Protein AF-A0A0F7SWU3-F1 (afdb_monomer_lite)

Radius of gyration: 71.68 Å; chains: 1; bounding box: 105×38×208 Å

InterPro domains:
  IPR013252 Kinetochore-Ndc80 subunit Spc24 [PF08286] (93-203)
  IPR013252 Kinetochore-Ndc80 subunit Spc24 [PTHR22142] (9-169)

Foldseek 3Di:
DDDPVPVVVVVVVVVVVVVVVVVVVDDPVVVVVVVVVVVVVVVVVVVVVVVVVVVVVVVVVVVVVVVVVVVVVVPDPPPDDDPVRVVVVVVVVVVVVVVVVVVVVVVVVVVVVVVVVVVVVVVVVVVVVVVVVVVVVCVVVPVCPPPVVVVVVVVVVVQVVCVVLQKDFDQDPDDDDDDDDRDHGQWIWHQAPVPRDTDIDGDDDPVRVVDVVSVVVSVVVSCVSSPDD

Structure (mmCIF, N/CA/C/O backbone):
data_AF-A0A0F7SWU3-F1
#
_entry.id   AF-A0A0F7SWU3-F1
#
loop_
_atom_site.group_PDB
_atom_site.id
_atom_site.type_symbol
_atom_site.label_atom_id
_atom_site.label_alt_id
_atom_site.label_comp_id
_atom_site.label_asym_id
_atom_site.label_entity_id
_atom_site.label_seq_id
_atom_site.pdbx_PDB_ins_code
_atom_site.Cartn_x
_atom_site.Cartn_y
_atom_site.Cartn_z
_atom_site.occupancy
_atom_site.B_iso_or_equiv
_atom_site.auth_seq_id
_atom_site.auth_comp_id
_atom_site.auth_asym_id
_atom_site.auth_atom_id
_atom_site.pdbx_PDB_model_num
ATOM 1 N N . MET A 1 1 ? -51.810 -22.159 118.673 1.00 40.97 1 MET A N 1
ATOM 2 C CA . MET A 1 1 ? -52.036 -22.338 117.223 1.00 40.97 1 MET A CA 1
ATOM 3 C C . MET A 1 1 ? -51.774 -20.999 116.549 1.00 40.97 1 MET A C 1
ATOM 5 O O . MET A 1 1 ? -52.574 -20.093 116.718 1.00 40.97 1 MET A O 1
ATOM 9 N N . ALA A 1 2 ? -50.606 -20.828 115.924 1.00 45.59 2 ALA A N 1
ATOM 10 C CA . ALA A 1 2 ? -50.207 -19.572 115.286 1.00 45.59 2 ALA A CA 1
ATOM 11 C C . ALA A 1 2 ? -50.574 -19.617 113.796 1.00 45.59 2 ALA A C 1
ATOM 13 O O . ALA A 1 2 ? -50.167 -20.535 113.085 1.00 45.59 2 ALA A O 1
ATOM 14 N N . SER A 1 3 ? -51.380 -18.655 113.351 1.00 45.41 3 SER A N 1
ATOM 15 C CA . SER A 1 3 ? -51.896 -18.572 111.985 1.00 45.41 3 SER A CA 1
ATOM 16 C C . SER A 1 3 ? -50.772 -18.393 110.946 1.00 45.41 3 SER A C 1
ATOM 18 O O . SER A 1 3 ? -49.892 -17.554 111.144 1.00 45.41 3 SER A O 1
ATOM 20 N N . PRO A 1 4 ? -50.812 -19.093 109.795 1.00 54.19 4 PRO A N 1
ATOM 21 C CA . PRO A 1 4 ? -49.784 -19.014 108.747 1.00 54.19 4 PRO A CA 1
ATOM 22 C C . PRO A 1 4 ? -49.782 -17.698 107.937 1.00 54.19 4 PRO A C 1
ATOM 24 O O . PRO A 1 4 ? -48.932 -17.515 107.071 1.00 54.19 4 PRO A O 1
ATOM 27 N N . GLN A 1 5 ? -50.690 -16.764 108.231 1.00 52.97 5 GLN A N 1
ATOM 28 C CA . GLN A 1 5 ? -50.887 -15.506 107.493 1.00 52.97 5 GLN A CA 1
ATOM 29 C C . GLN A 1 5 ? -49.784 -14.449 107.723 1.00 52.97 5 GLN A C 1
ATOM 31 O O . GLN A 1 5 ? -49.636 -13.535 106.922 1.00 52.97 5 GLN A O 1
ATOM 36 N N . VAL A 1 6 ? -48.980 -14.552 108.789 1.00 54.78 6 VAL A N 1
ATOM 37 C CA . VAL A 1 6 ? -47.978 -13.512 109.125 1.00 54.78 6 VAL A CA 1
ATOM 38 C C . VAL A 1 6 ? -46.700 -13.630 108.278 1.00 54.78 6 VAL A C 1
ATOM 40 O O . VAL A 1 6 ? -46.061 -12.628 107.975 1.00 54.78 6 VAL A O 1
ATOM 43 N N . LYS A 1 7 ? -46.343 -14.839 107.818 1.00 57.12 7 LYS A N 1
ATOM 44 C CA . LYS A 1 7 ? -45.120 -15.056 107.020 1.00 57.12 7 LYS A CA 1
ATOM 45 C C . LYS A 1 7 ? -45.228 -14.521 105.589 1.00 57.12 7 LYS A C 1
ATOM 47 O O . LYS A 1 7 ? -44.221 -14.101 105.032 1.00 57.12 7 LYS A O 1
ATOM 52 N N . SER A 1 8 ? -46.427 -14.513 105.001 1.00 60.25 8 SER A N 1
ATOM 53 C CA . SER A 1 8 ? -46.645 -13.934 103.670 1.00 60.25 8 SER A CA 1
ATOM 54 C C . SER A 1 8 ? -46.557 -12.410 103.706 1.00 60.25 8 SER A C 1
ATOM 56 O O . SER A 1 8 ? -45.958 -11.820 102.817 1.00 60.25 8 SER A O 1
ATOM 58 N N . HIS A 1 9 ? -47.087 -11.769 104.751 1.00 60.09 9 HIS A N 1
ATOM 59 C CA . HIS A 1 9 ? -47.089 -10.311 104.859 1.00 60.09 9 HIS A CA 1
ATOM 60 C C . HIS A 1 9 ? -45.678 -9.729 105.058 1.00 60.09 9 HIS A C 1
ATOM 62 O O . HIS A 1 9 ? -45.376 -8.681 104.492 1.00 60.09 9 HIS A O 1
ATOM 68 N N . GLN A 1 10 ? -44.809 -10.438 105.790 1.00 66.56 10 GLN A N 1
ATOM 69 C CA . GLN A 1 10 ? -43.394 -10.081 105.963 1.00 66.56 10 GLN A CA 1
ATOM 70 C C . GLN A 1 10 ? -42.590 -10.231 104.654 1.00 66.56 10 GLN A C 1
ATOM 72 O O . GLN A 1 10 ? -41.717 -9.425 104.355 1.00 66.56 10 GLN A O 1
ATOM 77 N N . ALA A 1 11 ? -42.919 -11.236 103.834 1.00 72.31 11 ALA A N 1
ATOM 78 C CA . ALA A 1 11 ? -42.251 -11.451 102.550 1.00 72.31 11 ALA A CA 1
ATOM 79 C C . ALA A 1 11 ? -42.519 -10.307 101.554 1.00 72.31 11 ALA A C 1
ATOM 81 O O . ALA A 1 11 ? -41.630 -9.925 100.802 1.00 72.31 11 ALA A O 1
ATOM 82 N N . TRP A 1 12 ? -43.720 -9.721 101.567 1.00 73.56 12 TRP A N 1
ATOM 83 C CA . TRP A 1 12 ? -44.048 -8.576 100.711 1.00 73.56 12 TRP A CA 1
ATOM 84 C C . TRP A 1 12 ? -43.410 -7.270 101.189 1.00 73.56 12 TRP A C 1
ATOM 86 O O . TRP A 1 12 ? -43.031 -6.447 100.358 1.00 73.56 12 TRP A O 1
ATOM 96 N N . THR A 1 13 ? -43.240 -7.080 102.501 1.00 79.12 13 THR A N 1
ATOM 97 C CA . THR A 1 13 ? -42.587 -5.875 103.036 1.00 79.12 13 THR A CA 1
ATOM 98 C C . THR A 1 13 ? -41.105 -5.795 102.681 1.00 79.12 13 THR A C 1
ATOM 100 O O . THR A 1 13 ? -40.606 -4.693 102.484 1.00 79.12 13 THR A O 1
ATOM 103 N N . ASP A 1 14 ? -40.435 -6.937 102.507 1.00 81.50 14 ASP A N 1
ATOM 104 C CA . ASP A 1 14 ? -39.024 -6.994 102.097 1.00 81.50 14 ASP A CA 1
ATOM 105 C C . ASP A 1 14 ? -38.838 -6.768 100.581 1.00 81.50 14 ASP A C 1
ATOM 107 O O . ASP A 1 14 ? -37.782 -6.321 100.136 1.00 81.50 14 ASP A O 1
ATOM 111 N N . VAL A 1 15 ? -39.877 -7.011 99.772 1.00 85.81 15 VAL A N 1
ATOM 112 C CA . VAL A 1 15 ? -39.857 -6.814 98.307 1.00 85.81 15 VAL A CA 1
ATOM 113 C C . VAL A 1 15 ? -40.070 -5.346 97.915 1.00 85.81 15 VAL A C 1
ATOM 115 O O . VAL A 1 15 ? -39.511 -4.885 96.920 1.00 85.81 15 VAL A O 1
ATOM 118 N N . ILE A 1 16 ? -40.834 -4.581 98.700 1.00 86.69 16 ILE A N 1
ATOM 119 C CA . ILE A 1 16 ? -41.105 -3.152 98.456 1.00 86.69 16 ILE A CA 1
ATOM 120 C C . ILE A 1 16 ? -39.826 -2.298 98.325 1.00 86.69 16 ILE A C 1
ATOM 122 O O . ILE A 1 16 ? -39.730 -1.565 97.339 1.00 86.69 16 ILE A O 1
ATOM 126 N N . PRO A 1 17 ? -38.832 -2.365 99.236 1.00 86.75 17 PRO A N 1
ATOM 127 C CA . PRO A 1 17 ? -37.614 -1.563 99.105 1.00 86.75 17 PRO A CA 1
ATOM 128 C C . PRO A 1 17 ? -36.766 -1.986 97.900 1.00 86.75 17 PRO A C 1
ATOM 130 O O . PRO A 1 17 ? -36.154 -1.135 97.259 1.00 86.75 17 PRO A O 1
ATOM 133 N N . VAL A 1 18 ? -36.777 -3.274 97.536 1.00 88.06 18 VAL A N 1
ATOM 134 C CA . VAL A 1 18 ? -36.113 -3.761 96.317 1.00 88.06 18 VAL A CA 1
ATOM 135 C C . VAL A 1 18 ? -36.776 -3.155 95.082 1.00 88.06 18 VAL A C 1
ATOM 137 O O . VAL A 1 18 ? -36.084 -2.582 94.247 1.00 88.06 18 VAL A O 1
ATOM 140 N N . LEU A 1 19 ? -38.108 -3.185 94.990 1.00 85.62 19 LEU A N 1
ATOM 141 C CA . LEU A 1 19 ? -38.839 -2.552 93.887 1.00 85.62 19 LEU A CA 1
ATOM 142 C C . LEU A 1 19 ? -38.588 -1.041 93.821 1.00 85.62 19 LEU A C 1
ATOM 144 O O . LEU A 1 19 ? -38.373 -0.514 92.736 1.00 85.62 19 LEU A O 1
ATOM 148 N N . GLN A 1 20 ? -38.541 -0.349 94.961 1.00 86.06 20 GLN A N 1
ATOM 149 C CA . GLN A 1 20 ? -38.200 1.077 94.999 1.00 86.06 20 GLN A CA 1
ATOM 150 C C . GLN A 1 20 ? -36.767 1.347 94.527 1.00 86.06 20 GLN A C 1
ATOM 152 O O . GLN A 1 20 ? -36.553 2.294 93.774 1.00 86.06 20 GLN A O 1
ATOM 157 N N . SER A 1 21 ? -35.802 0.505 94.911 1.00 86.38 21 SER A N 1
ATOM 158 C CA . SER A 1 21 ? -34.416 0.617 94.438 1.00 86.38 21 SER A CA 1
ATOM 159 C C . SER A 1 21 ? -34.298 0.372 92.932 1.00 86.38 21 SER A C 1
ATOM 161 O O . SER A 1 21 ? -33.578 1.091 92.246 1.00 86.38 21 SER A O 1
ATOM 163 N N . VAL A 1 22 ? -35.068 -0.580 92.395 1.00 85.12 22 VAL A N 1
ATOM 164 C CA . VAL A 1 22 ? -35.135 -0.852 90.954 1.00 85.12 22 VAL A CA 1
ATOM 165 C C . VAL A 1 22 ? -35.767 0.328 90.215 1.00 85.12 22 VAL A C 1
ATOM 167 O O . VAL A 1 22 ? -35.236 0.750 89.195 1.00 85.12 22 VAL A O 1
ATOM 170 N N . CYS A 1 23 ? -36.837 0.925 90.749 1.00 83.50 23 CYS A N 1
ATOM 171 C CA . CYS A 1 23 ? -37.455 2.114 90.158 1.00 83.50 23 CYS A CA 1
ATOM 172 C C . CYS A 1 23 ? -36.531 3.341 90.155 1.00 83.50 23 CYS A C 1
ATOM 174 O O . CYS A 1 23 ? -36.639 4.160 89.254 1.00 83.50 23 CYS A O 1
ATOM 176 N N . GLN A 1 24 ? -35.634 3.484 91.137 1.00 84.62 24 GLN A N 1
ATOM 177 C CA . GLN A 1 24 ? -34.644 4.573 91.167 1.00 84.62 24 GLN A CA 1
ATOM 178 C C . GLN A 1 24 ? -33.455 4.328 90.232 1.00 84.62 24 GLN A C 1
ATOM 180 O O . GLN A 1 24 ? -32.792 5.279 89.829 1.00 84.62 24 GLN A O 1
ATOM 185 N N . LEU A 1 25 ? -33.175 3.064 89.900 1.00 84.31 25 LEU A N 1
ATOM 186 C CA . LEU A 1 25 ? -32.117 2.692 88.964 1.00 84.31 25 LEU A CA 1
ATOM 187 C C . LEU A 1 25 ? -32.538 2.900 87.500 1.00 84.31 25 LEU A C 1
ATOM 189 O O . LEU A 1 25 ? -31.683 3.099 86.642 1.00 84.31 25 LEU A O 1
ATOM 193 N N . ILE A 1 26 ? -33.842 2.847 87.213 1.00 84.62 26 ILE A N 1
ATOM 194 C CA . ILE A 1 26 ? -34.391 3.051 85.871 1.00 84.62 26 ILE A CA 1
ATOM 195 C C . ILE A 1 26 ? -34.569 4.553 85.634 1.00 84.62 26 ILE A C 1
ATOM 197 O O . ILE A 1 26 ? -35.508 5.161 86.147 1.00 84.62 26 ILE A O 1
ATOM 201 N N . ASN A 1 27 ? -33.683 5.144 84.831 1.00 87.38 27 ASN A N 1
ATOM 202 C CA . ASN A 1 27 ? -33.853 6.506 84.338 1.00 87.38 27 ASN A CA 1
ATOM 203 C C . ASN A 1 27 ? -34.501 6.483 82.948 1.00 87.38 27 ASN A C 1
ATOM 205 O O . ASN A 1 27 ? -33.831 6.333 81.929 1.00 87.38 27 ASN A O 1
ATOM 209 N N . THR A 1 28 ? -35.821 6.654 82.912 1.00 87.69 28 THR A N 1
ATOM 210 C CA . THR A 1 28 ? -36.591 6.641 81.663 1.00 87.69 28 THR A CA 1
ATOM 211 C C . THR A 1 28 ? -36.219 7.774 80.714 1.00 87.69 28 THR A C 1
ATOM 213 O O . THR A 1 28 ? -36.374 7.618 79.505 1.00 87.69 28 THR A O 1
ATOM 216 N N . ASP A 1 29 ? -35.745 8.905 81.240 1.00 89.75 29 ASP A N 1
ATOM 217 C CA . ASP A 1 29 ? -35.386 10.058 80.417 1.00 89.75 29 ASP A CA 1
ATOM 218 C C . ASP A 1 29 ? -34.090 9.781 79.644 1.00 89.75 29 ASP A C 1
ATOM 220 O O . ASP A 1 29 ? -34.048 9.999 78.433 1.00 89.75 29 ASP A O 1
ATOM 224 N N . ASP A 1 30 ? -33.073 9.213 80.302 1.00 90.19 30 ASP A N 1
ATOM 225 C CA . ASP A 1 30 ? -31.815 8.814 79.649 1.00 90.19 30 ASP A CA 1
ATOM 226 C C . ASP A 1 30 ? -32.048 7.719 78.596 1.00 90.19 30 ASP A C 1
ATOM 228 O O . ASP A 1 30 ? -31.508 7.793 77.488 1.00 90.19 30 ASP A O 1
ATOM 232 N N . ASP A 1 31 ? -32.904 6.738 78.900 1.00 90.62 31 ASP A N 1
ATOM 233 C CA . ASP A 1 31 ? -33.275 5.685 77.949 1.00 90.62 31 ASP A CA 1
ATOM 234 C C . ASP A 1 31 ? -33.999 6.265 76.721 1.00 90.62 31 ASP A C 1
ATOM 236 O O . ASP A 1 31 ? -33.713 5.877 75.586 1.00 90.62 31 ASP A O 1
ATOM 240 N N . LEU A 1 32 ? -34.899 7.239 76.910 1.00 93.94 32 LEU A N 1
ATOM 241 C CA . LEU A 1 32 ? -35.574 7.934 75.808 1.00 93.94 32 LEU A CA 1
ATOM 242 C C . LEU A 1 32 ? -34.596 8.735 74.941 1.00 93.94 32 LEU A C 1
ATOM 244 O O . LEU A 1 32 ? -34.706 8.686 73.712 1.00 93.94 32 LEU A O 1
ATOM 248 N N . TYR A 1 33 ? -33.626 9.428 75.547 1.00 95.38 33 TYR A N 1
ATOM 249 C CA . TYR A 1 33 ? -32.570 10.117 74.799 1.00 95.38 33 TYR A CA 1
ATOM 250 C C . TYR A 1 33 ? -31.718 9.134 73.996 1.00 95.38 33 TYR A C 1
ATOM 252 O O . TYR A 1 33 ? -31.455 9.382 72.819 1.00 95.38 33 TYR A O 1
ATOM 260 N N . SER A 1 34 ? -31.354 7.990 74.581 1.00 95.00 34 SER A N 1
ATOM 261 C CA . SER A 1 34 ? -30.607 6.940 73.881 1.00 95.00 34 SER A CA 1
ATOM 262 C C . SER A 1 34 ? -31.395 6.367 72.697 1.00 95.00 34 SER A C 1
ATOM 264 O O . SER A 1 34 ? -30.861 6.197 71.596 1.00 95.00 34 SER A O 1
ATOM 266 N N . VAL A 1 35 ? -32.700 6.133 72.865 1.00 95.50 35 VAL A N 1
ATOM 267 C CA . VAL A 1 35 ? -33.574 5.684 71.769 1.00 95.50 35 VAL A CA 1
ATOM 268 C C . VAL A 1 35 ? -33.684 6.748 70.672 1.00 95.50 35 VAL A C 1
ATOM 270 O O . VAL A 1 35 ? -33.615 6.415 69.491 1.00 95.50 35 VAL A O 1
ATOM 273 N N . GLN A 1 36 ? -33.798 8.031 71.020 1.00 96.75 36 GLN A N 1
ATOM 274 C CA . GLN A 1 36 ? -33.803 9.104 70.021 1.00 96.75 36 GLN A CA 1
ATOM 275 C C . GLN A 1 36 ? -32.468 9.223 69.282 1.00 96.75 36 GLN A C 1
ATOM 277 O O . GLN A 1 36 ? -32.456 9.389 68.062 1.00 96.75 36 GLN A O 1
ATOM 282 N N . GLU A 1 37 ? -31.342 9.119 69.985 1.00 96.44 37 GLU A N 1
ATOM 283 C CA . GLU A 1 37 ? -30.014 9.172 69.374 1.00 96.44 37 GLU A CA 1
ATOM 284 C C . GLU A 1 37 ? -29.796 7.997 68.415 1.00 96.44 37 GLU A C 1
ATOM 286 O O . GLU A 1 37 ? -29.364 8.191 67.276 1.00 96.44 37 GLU A O 1
ATOM 291 N N . THR A 1 38 ? -30.165 6.784 68.831 1.00 96.75 38 THR A N 1
ATOM 292 C CA . THR A 1 38 ? -30.077 5.595 67.973 1.00 96.75 38 THR A CA 1
ATOM 293 C C . THR A 1 38 ? -31.001 5.699 66.764 1.00 96.75 38 THR A C 1
ATOM 295 O O . THR A 1 38 ? -30.573 5.369 65.657 1.00 96.75 38 THR A O 1
ATOM 298 N N . GLN A 1 39 ? -32.217 6.227 66.924 1.00 96.31 39 GLN A N 1
ATOM 299 C CA . GLN A 1 39 ? -33.129 6.475 65.808 1.00 96.31 39 GLN A CA 1
ATOM 300 C C . GLN A 1 39 ? -32.538 7.484 64.813 1.00 96.31 39 GLN A C 1
ATOM 302 O O . GLN A 1 39 ? -32.482 7.204 63.617 1.00 96.31 39 GLN A O 1
ATOM 307 N N . ASN A 1 40 ? -32.000 8.605 65.300 1.00 96.38 40 ASN A N 1
ATOM 308 C CA . ASN A 1 40 ? -31.335 9.602 64.458 1.00 96.38 40 ASN A CA 1
ATOM 309 C C . ASN A 1 40 ? -30.119 9.012 63.724 1.00 96.38 40 ASN A C 1
ATOM 311 O O . ASN A 1 40 ? -29.902 9.295 62.545 1.00 96.38 40 ASN A O 1
ATOM 315 N N . ALA A 1 41 ? -29.334 8.160 64.389 1.00 96.69 41 ALA A N 1
ATOM 316 C CA . ALA A 1 41 ? -28.208 7.468 63.769 1.00 96.69 41 ALA A CA 1
ATOM 317 C C . ALA A 1 41 ? -28.665 6.489 62.672 1.00 96.69 41 ALA A C 1
ATOM 319 O O . ALA A 1 41 ? -28.035 6.408 61.613 1.00 96.69 41 ALA A O 1
ATOM 320 N N . ILE A 1 42 ? -29.772 5.771 62.890 1.00 96.88 42 ILE A N 1
ATOM 321 C CA . ILE A 1 42 ? -30.375 4.876 61.892 1.00 96.88 42 ILE A CA 1
ATOM 322 C C . ILE A 1 42 ? -30.871 5.674 60.685 1.00 96.88 42 ILE A C 1
ATOM 324 O O . ILE A 1 42 ? -30.580 5.286 59.551 1.00 96.88 42 ILE A O 1
ATOM 328 N N . ASP A 1 43 ? -31.565 6.788 60.912 1.00 97.44 43 ASP A N 1
ATOM 329 C CA . ASP A 1 43 ? -32.122 7.631 59.852 1.00 97.44 43 ASP A CA 1
ATOM 330 C C . ASP A 1 43 ? -31.018 8.298 59.022 1.00 97.44 43 ASP A C 1
ATOM 332 O O . ASP A 1 43 ? -31.061 8.269 57.787 1.00 97.44 43 ASP A O 1
ATOM 336 N N . ASN A 1 44 ? -29.962 8.794 59.675 1.00 97.00 44 ASN A N 1
ATOM 337 C CA . ASN A 1 44 ? -28.775 9.312 58.993 1.00 97.00 44 ASN A CA 1
ATOM 338 C C . ASN A 1 44 ? -28.123 8.235 58.119 1.00 97.00 44 ASN A C 1
ATOM 340 O O . ASN A 1 44 ? -27.871 8.462 56.935 1.00 97.00 44 ASN A O 1
ATOM 344 N N . ARG A 1 45 ? -27.948 7.021 58.652 1.00 96.75 45 ARG A N 1
ATOM 345 C CA . ARG A 1 45 ? -27.373 5.901 57.898 1.00 96.75 45 ARG A CA 1
ATOM 346 C C . ARG A 1 45 ? -28.284 5.411 56.771 1.00 96.75 45 ARG A C 1
ATOM 348 O O . ARG A 1 45 ? -27.809 4.907 55.753 1.00 96.75 45 ARG A O 1
ATOM 355 N N . ALA A 1 46 ? -29.602 5.501 56.927 1.00 96.62 46 ALA A N 1
ATOM 356 C CA . ALA A 1 46 ? -30.553 5.199 55.860 1.00 96.62 46 ALA A CA 1
ATOM 357 C C . ALA A 1 46 ? -30.446 6.224 54.722 1.00 96.62 46 ALA A C 1
ATOM 359 O O . ALA A 1 46 ? -30.415 5.840 53.552 1.00 96.62 46 ALA A O 1
ATOM 360 N N . ARG A 1 47 ? -30.308 7.509 55.064 1.00 96.88 47 ARG A N 1
ATOM 361 C CA . ARG A 1 47 ? -30.100 8.588 54.097 1.00 96.88 47 ARG A CA 1
ATOM 362 C C . ARG A 1 47 ? -28.774 8.440 53.349 1.00 96.88 47 ARG A C 1
ATOM 364 O O . ARG A 1 47 ? -28.774 8.554 52.127 1.00 96.88 47 ARG A O 1
ATOM 371 N N . GLU A 1 48 ? -27.679 8.143 54.044 1.00 96.94 48 GLU A N 1
ATOM 372 C CA . GLU A 1 48 ? -26.372 7.875 53.421 1.00 96.94 48 GLU A CA 1
ATOM 373 C C . GLU A 1 48 ? -26.454 6.710 52.433 1.00 96.94 48 GLU A C 1
ATOM 375 O O . GLU A 1 48 ? -26.098 6.868 51.267 1.00 96.94 48 GLU A O 1
ATOM 380 N N . ARG A 1 49 ? -27.039 5.579 52.854 1.00 96.75 49 ARG A N 1
ATOM 381 C CA . ARG A 1 49 ? -27.241 4.419 51.972 1.00 96.75 49 ARG A CA 1
ATOM 382 C C . ARG A 1 49 ? -28.083 4.747 50.742 1.00 96.75 49 ARG A C 1
ATOM 384 O O . ARG A 1 49 ? -27.784 4.249 49.662 1.00 96.75 49 ARG A O 1
ATOM 391 N N . SER A 1 50 ? -29.116 5.579 50.883 1.00 96.75 50 SER A N 1
ATOM 392 C CA . SER A 1 50 ? -29.922 6.021 49.738 1.00 96.75 50 SER A CA 1
ATOM 393 C C . SER A 1 50 ? -29.084 6.824 48.742 1.00 96.75 50 SER A C 1
ATOM 395 O O . SER A 1 50 ? -29.175 6.589 47.541 1.00 96.75 50 SER A O 1
ATOM 397 N N . VAL A 1 51 ? -28.244 7.743 49.229 1.00 97.31 51 VAL A N 1
ATOM 398 C CA . VAL A 1 51 ? -27.365 8.555 48.374 1.00 97.31 51 VAL A CA 1
ATOM 399 C C . VAL A 1 51 ? -26.328 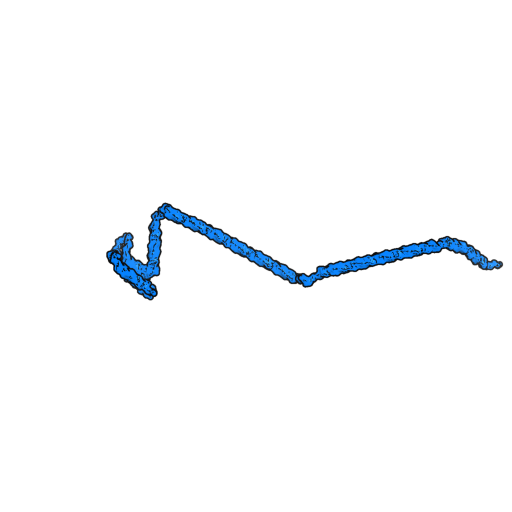7.682 47.667 1.00 97.31 51 VAL A C 1
ATOM 401 O O . VAL A 1 51 ? -26.121 7.837 46.464 1.00 97.31 51 VAL A O 1
ATOM 404 N N . GLU A 1 52 ? -25.707 6.741 48.378 1.00 96.75 52 GLU A N 1
ATOM 405 C CA . GLU A 1 52 ? -24.769 5.777 47.789 1.00 96.75 52 GLU A CA 1
ATOM 406 C C . GLU A 1 52 ? -25.448 4.916 46.718 1.00 96.75 52 GLU A C 1
ATOM 408 O O . GLU A 1 52 ? -24.907 4.723 45.630 1.00 96.75 52 GLU A O 1
ATOM 413 N N . GLN A 1 53 ? -26.666 4.439 46.984 1.00 97.31 53 GLN A N 1
ATOM 414 C CA . GLN A 1 53 ? -27.430 3.645 46.028 1.00 97.31 53 GLN A CA 1
ATOM 415 C C . GLN A 1 53 ? -27.753 4.442 44.756 1.00 97.31 53 GLN A C 1
ATOM 417 O O . GLN A 1 53 ? -27.619 3.906 43.652 1.00 97.31 53 GLN A O 1
ATOM 422 N N . ASP A 1 54 ? -28.129 5.714 44.889 1.00 97.19 54 ASP A N 1
ATOM 423 C CA . ASP A 1 54 ? -28.390 6.597 43.750 1.00 97.19 54 ASP A CA 1
ATOM 424 C C . ASP A 1 54 ? -27.117 6.868 42.933 1.00 97.19 54 ASP A C 1
ATOM 426 O O . ASP A 1 54 ? -27.155 6.836 41.697 1.00 97.19 54 ASP A O 1
ATOM 430 N N . GLN A 1 55 ? -25.975 7.066 43.601 1.00 97.19 55 GLN A N 1
ATOM 431 C CA . GLN A 1 55 ? -24.672 7.226 42.945 1.00 97.19 55 GLN A CA 1
ATOM 432 C C . GLN A 1 55 ? -24.281 5.969 42.163 1.00 97.19 55 GLN A C 1
ATOM 434 O O . GLN A 1 55 ? -23.999 6.057 40.967 1.00 97.19 55 GLN A O 1
ATOM 439 N N . ILE A 1 56 ? -24.366 4.789 42.785 1.00 97.50 56 ILE A N 1
ATOM 440 C CA . ILE A 1 56 ? -24.066 3.507 42.130 1.00 97.50 56 ILE A CA 1
ATOM 441 C C . ILE A 1 56 ? -24.988 3.291 40.923 1.00 97.50 56 ILE A C 1
ATOM 443 O O . ILE A 1 56 ? -24.539 2.880 39.851 1.00 97.50 56 ILE A O 1
ATOM 447 N N . GLN A 1 57 ? -26.283 3.602 41.040 1.00 97.56 57 GLN A N 1
ATOM 448 C CA . GLN A 1 57 ? -27.206 3.503 39.906 1.00 97.56 57 GLN A CA 1
ATOM 449 C C . GLN A 1 57 ? -26.857 4.473 38.771 1.00 97.56 57 GLN A C 1
ATOM 451 O O . GLN A 1 57 ? -26.980 4.112 37.594 1.00 97.56 57 GLN A O 1
ATOM 456 N N . ALA A 1 58 ? -26.439 5.699 39.092 1.00 97.25 58 ALA A N 1
ATOM 457 C CA . ALA A 1 58 ? -25.999 6.675 38.100 1.00 97.25 58 ALA A CA 1
ATOM 458 C C . ALA A 1 58 ? -24.727 6.202 37.376 1.00 97.25 58 ALA A C 1
ATOM 460 O O . ALA A 1 58 ? -24.663 6.261 36.143 1.00 97.25 58 ALA A O 1
ATOM 461 N N . GLU A 1 59 ? -23.759 5.656 38.113 1.00 97.19 59 GLU A N 1
ATOM 462 C CA . GLU A 1 59 ? -22.532 5.075 37.562 1.00 97.19 59 GLU A CA 1
ATOM 463 C C . GLU A 1 59 ? -22.818 3.871 36.662 1.00 97.19 59 GLU A C 1
ATOM 465 O O . GLU A 1 59 ? -22.323 3.815 35.533 1.00 97.19 59 GLU A O 1
ATOM 470 N N . LEU A 1 60 ? -23.687 2.951 37.094 1.00 97.44 60 LEU A N 1
ATOM 471 C CA . LEU A 1 60 ? -24.108 1.808 36.281 1.00 97.44 60 LEU A CA 1
ATOM 472 C C . LEU A 1 60 ? -24.762 2.257 34.969 1.00 97.44 60 LEU A C 1
ATOM 474 O O . LEU A 1 60 ? -24.446 1.723 33.903 1.00 97.44 60 LEU A O 1
ATOM 478 N N . LYS A 1 61 ? -25.631 3.276 35.006 1.00 97.62 61 LYS A N 1
ATOM 479 C CA . LYS A 1 61 ? -26.242 3.851 33.794 1.00 97.62 61 LYS A CA 1
ATOM 480 C C . LYS A 1 61 ? -25.194 4.485 32.875 1.00 97.62 61 LYS A C 1
ATOM 482 O O . LYS A 1 61 ? -25.277 4.326 31.653 1.00 97.62 61 LYS A O 1
ATOM 487 N N . ALA A 1 62 ? -24.208 5.186 33.435 1.00 96.81 62 ALA A N 1
ATOM 488 C CA . ALA A 1 62 ? -23.122 5.793 32.670 1.00 96.81 62 ALA A CA 1
ATOM 489 C C . ALA A 1 62 ? -22.228 4.731 32.003 1.00 96.81 62 ALA A C 1
ATOM 491 O O . ALA A 1 62 ? -21.944 4.830 30.806 1.00 96.81 62 ALA A O 1
ATOM 492 N N . LEU A 1 63 ? -21.842 3.686 32.740 1.00 96.31 63 LEU A N 1
ATOM 493 C CA . LEU A 1 63 ? -21.073 2.551 32.221 1.00 96.31 63 LEU A CA 1
ATOM 494 C C . LEU A 1 63 ? -21.847 1.790 31.141 1.00 96.31 63 LEU A C 1
ATOM 496 O O . LEU A 1 63 ? -21.290 1.505 30.084 1.00 96.31 63 LEU A O 1
ATOM 500 N N . ALA A 1 64 ? -23.145 1.546 31.337 1.00 96.44 64 ALA A N 1
ATOM 501 C CA . ALA A 1 64 ? -23.991 0.909 30.330 1.00 96.44 64 ALA A CA 1
ATOM 502 C C . ALA A 1 64 ? -24.075 1.733 29.031 1.00 96.44 64 ALA A C 1
ATOM 504 O O . ALA A 1 64 ? -24.039 1.171 27.934 1.00 96.44 64 ALA A O 1
ATOM 505 N N . LYS A 1 65 ? -24.140 3.071 29.124 1.00 95.06 65 LYS A N 1
ATOM 506 C CA . LYS A 1 65 ? -24.064 3.959 27.950 1.00 95.06 65 LYS A CA 1
ATOM 507 C C . LYS A 1 65 ? -22.718 3.845 27.234 1.00 95.06 65 LYS A C 1
ATOM 509 O O . LYS A 1 65 ? -22.710 3.705 26.012 1.00 95.06 65 LYS A O 1
ATOM 514 N N . LYS A 1 66 ? -21.603 3.869 27.972 1.00 94.50 66 LYS A N 1
ATOM 515 C CA . LYS A 1 66 ? -20.253 3.693 27.404 1.00 94.50 66 LYS A CA 1
ATOM 516 C C . LYS A 1 66 ? -20.107 2.337 26.715 1.00 94.50 66 LYS A C 1
ATOM 518 O O . LYS A 1 66 ? -19.587 2.275 25.608 1.00 94.50 66 LYS A O 1
ATOM 523 N N . LEU A 1 67 ? -20.633 1.272 27.320 1.00 91.69 67 LEU A N 1
ATOM 524 C CA . LEU A 1 67 ? -20.641 -0.070 26.742 1.00 91.69 67 LEU A CA 1
ATOM 525 C C . LEU A 1 67 ? -21.418 -0.089 25.420 1.00 91.69 67 LEU A C 1
ATOM 527 O O . LEU A 1 67 ? -20.890 -0.565 24.421 1.00 91.69 67 LEU A O 1
ATOM 531 N N . LYS A 1 68 ? -22.624 0.492 25.366 1.00 90.25 68 LYS A N 1
ATOM 532 C CA . LYS A 1 68 ? -23.400 0.591 24.115 1.00 90.25 68 LYS A CA 1
ATOM 533 C C . LYS A 1 68 ? -22.672 1.390 23.031 1.00 90.25 68 LYS A C 1
ATOM 535 O O . LYS A 1 68 ? -22.698 1.003 21.866 1.00 90.25 68 LYS A O 1
ATOM 540 N N . GLN A 1 69 ? -22.003 2.482 23.402 1.00 87.69 69 GLN A N 1
ATOM 541 C CA . GLN A 1 69 ? -21.172 3.246 22.469 1.00 87.69 69 GLN A CA 1
ATOM 542 C C . GLN A 1 69 ? -20.002 2.404 21.948 1.00 87.69 69 GLN A C 1
ATOM 544 O O . GLN A 1 69 ? -19.809 2.328 20.737 1.00 87.69 69 GLN A O 1
ATOM 549 N N . ALA A 1 70 ? -19.281 1.706 22.826 1.00 85.50 70 ALA A N 1
ATOM 550 C CA . ALA A 1 70 ? -18.202 0.806 22.431 1.00 85.50 70 ALA A CA 1
ATOM 551 C C . ALA A 1 70 ? -18.707 -0.344 21.544 1.00 85.50 70 ALA A C 1
ATOM 553 O O . ALA A 1 70 ? -18.093 -0.642 20.527 1.00 85.50 70 ALA A O 1
ATOM 554 N N . GLN A 1 71 ? -19.865 -0.933 21.853 1.00 85.38 71 GLN A N 1
ATOM 555 C CA . GLN A 1 71 ? -20.510 -1.942 21.009 1.00 85.38 71 GLN A CA 1
ATOM 556 C C . GLN A 1 71 ? -20.842 -1.395 19.622 1.00 85.38 71 GLN A C 1
ATOM 558 O O . GLN A 1 71 ? -20.546 -2.062 18.638 1.00 85.38 71 GLN A O 1
ATOM 563 N N . SER A 1 72 ? -21.374 -0.171 19.529 1.00 78.12 72 SER A N 1
ATOM 564 C CA . SER A 1 72 ? -21.652 0.470 18.236 1.00 78.12 72 SER A CA 1
ATOM 565 C C . SER A 1 72 ? -20.386 0.729 17.409 1.00 78.12 72 SER A C 1
ATOM 567 O O . SER A 1 72 ? -20.440 0.729 16.182 1.00 78.12 72 SER A O 1
ATOM 569 N N . GLN A 1 73 ? -19.241 0.913 18.075 1.00 72.75 73 GLN A N 1
ATOM 570 C CA . GLN A 1 73 ? -17.930 1.034 17.435 1.00 72.75 73 GLN A CA 1
ATOM 571 C C . GLN A 1 73 ? -17.331 -0.331 17.062 1.00 72.75 73 GLN A C 1
ATOM 573 O O . GLN A 1 73 ? -16.600 -0.414 16.077 1.00 72.75 73 GLN A O 1
ATOM 578 N N . LEU A 1 74 ? -17.647 -1.387 17.822 1.00 69.00 74 LEU A N 1
ATOM 579 C CA . LEU A 1 74 ? -17.214 -2.762 17.558 1.00 69.00 74 LEU A CA 1
ATOM 580 C C . LEU A 1 74 ? -17.986 -3.399 16.399 1.00 69.00 74 LEU A C 1
ATOM 582 O O . LEU A 1 74 ? -17.416 -4.168 15.626 1.00 69.00 74 LEU A O 1
ATOM 586 N N . THR A 1 75 ? -19.278 -3.092 16.261 1.00 70.50 75 THR A N 1
ATOM 587 C CA . THR A 1 75 ? -20.038 -3.468 15.069 1.00 70.50 75 THR A CA 1
ATOM 588 C C . THR A 1 75 ? -19.452 -2.739 13.873 1.00 70.50 75 THR A C 1
ATOM 590 O O . THR A 1 75 ? -19.554 -1.518 13.750 1.00 70.50 75 THR A O 1
ATOM 593 N N . ARG A 1 76 ? -18.814 -3.520 12.999 1.00 61.06 76 ARG A N 1
ATOM 594 C CA . ARG A 1 76 ? -18.227 -3.085 11.732 1.00 61.06 76 ARG A CA 1
ATOM 595 C C . ARG A 1 76 ? -19.214 -2.153 11.025 1.00 61.06 76 ARG A C 1
ATOM 597 O O . ARG A 1 76 ? -20.337 -2.559 10.728 1.00 61.06 76 ARG A O 1
ATOM 604 N N . LYS A 1 77 ? -18.827 -0.890 10.811 1.00 71.56 77 LYS A N 1
ATOM 605 C CA . LYS A 1 77 ? -19.691 0.093 10.137 1.00 71.56 77 LYS A CA 1
ATOM 606 C C . LYS A 1 77 ? -20.150 -0.490 8.789 1.00 71.56 77 LYS A C 1
ATOM 608 O O . LYS A 1 77 ? -19.319 -1.079 8.101 1.00 71.56 77 LYS A O 1
ATOM 613 N N . PRO A 1 78 ? -21.409 -0.282 8.368 1.00 65.06 78 PRO A N 1
ATOM 614 C CA . PRO A 1 78 ? -21.973 -0.909 7.165 1.00 65.06 78 PRO A CA 1
ATOM 615 C C . PRO A 1 78 ? -21.250 -0.538 5.857 1.00 65.06 78 PRO A C 1
ATOM 617 O O . PRO A 1 78 ? -21.396 -1.240 4.866 1.00 65.06 78 PRO A O 1
ATOM 620 N N . ASN A 1 79 ? -20.435 0.524 5.862 1.00 67.38 79 ASN A N 1
ATOM 621 C CA . ASN A 1 79 ? -19.611 0.945 4.723 1.00 67.38 79 ASN A CA 1
ATOM 622 C C . ASN A 1 79 ? -18.186 0.363 4.720 1.00 67.38 79 ASN A C 1
ATOM 624 O O . ASN A 1 79 ? -17.393 0.722 3.852 1.00 67.38 79 ASN A O 1
ATOM 628 N N . GLN A 1 80 ? -17.809 -0.474 5.691 1.00 68.56 80 GLN A N 1
ATOM 629 C CA . GLN A 1 80 ? -16.516 -1.150 5.642 1.00 68.56 80 GLN A CA 1
ATOM 630 C C . GLN A 1 80 ? -16.624 -2.439 4.823 1.00 68.56 80 GLN A C 1
ATOM 632 O O . GLN A 1 80 ? -17.575 -3.197 5.022 1.00 68.56 80 GLN A O 1
ATOM 637 N N . PRO A 1 81 ? -15.650 -2.714 3.936 1.00 75.00 81 PRO A N 1
ATOM 638 C CA . PRO A 1 81 ? -15.643 -3.941 3.161 1.00 75.00 81 PRO A CA 1
ATOM 639 C C . PRO A 1 81 ? -15.683 -5.145 4.099 1.00 75.00 81 PRO A C 1
ATOM 641 O O . PRO A 1 81 ? -15.049 -5.169 5.164 1.00 75.00 81 PRO A O 1
ATOM 644 N N . THR A 1 82 ? -16.443 -6.155 3.688 1.00 80.56 82 THR A N 1
ATOM 645 C CA . THR A 1 82 ? -16.436 -7.454 4.364 1.00 80.56 82 THR A CA 1
ATOM 646 C C . THR A 1 82 ? -15.012 -8.010 4.400 1.00 80.56 82 THR A C 1
ATOM 648 O O . THR A 1 82 ? -14.156 -7.631 3.601 1.00 80.56 82 THR A O 1
ATOM 651 N N . GLU A 1 83 ? -14.721 -8.911 5.340 1.00 80.50 83 GLU A N 1
ATOM 652 C CA . GLU A 1 83 ? -13.375 -9.487 5.465 1.00 80.50 83 GLU A CA 1
ATOM 653 C C . GLU A 1 83 ? -12.893 -10.107 4.152 1.00 80.50 83 GLU A C 1
ATOM 655 O O . GLU A 1 83 ? -11.741 -9.928 3.764 1.00 80.50 83 GLU A O 1
ATOM 660 N N . GLN A 1 84 ? -13.804 -10.754 3.433 1.00 85.31 84 GLN A N 1
ATOM 661 C CA . GLN A 1 84 ? -13.529 -11.343 2.136 1.00 85.31 84 GLN A CA 1
ATOM 662 C C . GLN A 1 84 ? -13.211 -10.282 1.073 1.00 85.31 84 GLN A C 1
ATOM 664 O O . GLN A 1 84 ? -12.154 -10.361 0.452 1.00 85.31 84 GLN A O 1
ATOM 669 N N . GLN A 1 85 ? -14.026 -9.228 0.955 1.00 85.25 85 GLN A N 1
ATOM 670 C CA . GLN A 1 85 ? -13.755 -8.105 0.044 1.00 85.25 85 GLN A CA 1
ATOM 671 C C . GLN A 1 85 ? -12.436 -7.389 0.367 1.00 85.25 85 GLN A C 1
ATOM 673 O O . GLN A 1 85 ? -11.706 -6.979 -0.531 1.00 85.25 85 GLN A O 1
ATOM 678 N N . HIS A 1 86 ? -12.094 -7.254 1.649 1.00 85.88 86 HIS A N 1
ATOM 679 C CA . HIS A 1 86 ? -10.823 -6.670 2.066 1.00 85.88 86 HIS A CA 1
ATOM 680 C C . HIS A 1 86 ? -9.632 -7.555 1.668 1.00 85.88 86 HIS A C 1
ATOM 682 O O . HIS A 1 86 ? -8.639 -7.057 1.139 1.00 85.88 86 HIS A O 1
ATOM 688 N N . ARG A 1 87 ? -9.729 -8.877 1.866 1.00 88.69 87 ARG A N 1
ATOM 689 C CA . ARG A 1 87 ? -8.686 -9.827 1.441 1.00 88.69 87 ARG A CA 1
ATOM 690 C C . ARG A 1 87 ? -8.521 -9.845 -0.076 1.00 88.69 87 ARG A C 1
ATOM 692 O O . ARG A 1 87 ? -7.389 -9.846 -0.556 1.00 88.69 87 ARG A O 1
ATOM 699 N N . GLU A 1 88 ? -9.622 -9.805 -0.819 1.00 91.69 88 GLU A N 1
ATOM 700 C CA . GLU A 1 88 ? -9.613 -9.694 -2.279 1.00 91.69 88 GLU A CA 1
ATOM 701 C C . GLU A 1 88 ? -8.963 -8.383 -2.734 1.00 91.69 88 GLU A C 1
ATOM 703 O O . GLU A 1 88 ? -8.096 -8.407 -3.607 1.00 91.69 88 GLU A O 1
ATOM 708 N N . SER A 1 89 ? -9.289 -7.257 -2.091 1.00 89.81 89 SER A N 1
ATOM 709 C CA . SER A 1 89 ? -8.662 -5.961 -2.371 1.00 89.81 89 SER A CA 1
ATOM 710 C C . SER A 1 89 ? -7.154 -5.977 -2.108 1.00 89.81 89 SER A C 1
ATOM 712 O O . SER A 1 89 ? -6.395 -5.476 -2.937 1.00 89.81 89 SER A O 1
ATOM 714 N N . ILE A 1 90 ? -6.699 -6.587 -1.008 1.00 93.12 90 ILE A N 1
ATOM 715 C CA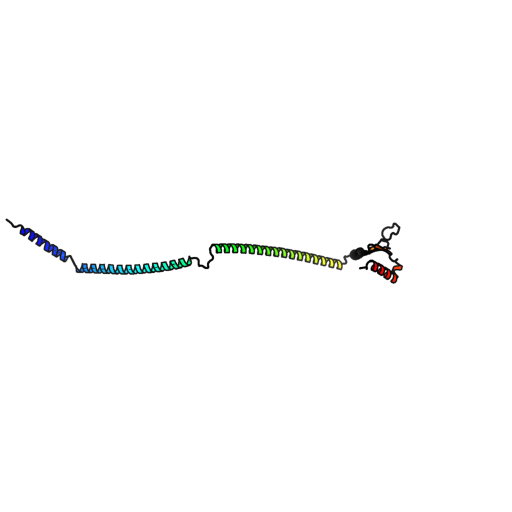 . ILE A 1 90 ? -5.266 -6.731 -0.711 1.00 93.12 90 ILE A CA 1
ATOM 716 C C . ILE A 1 90 ? -4.580 -7.603 -1.764 1.00 93.12 90 ILE A C 1
ATOM 718 O O . ILE A 1 90 ? -3.501 -7.257 -2.243 1.00 93.12 90 ILE A O 1
ATOM 722 N N . GLN A 1 91 ? -5.194 -8.720 -2.162 1.00 94.19 91 GLN A N 1
ATOM 723 C CA . GLN A 1 91 ? -4.629 -9.574 -3.207 1.00 94.19 91 GLN A CA 1
ATOM 724 C C . GLN A 1 91 ? -4.554 -8.862 -4.558 1.00 94.19 91 GLN A C 1
ATOM 726 O O . GLN A 1 91 ? -3.555 -9.001 -5.264 1.00 94.19 91 GLN A O 1
ATOM 731 N N . GLN A 1 92 ? -5.585 -8.102 -4.931 1.00 94.44 92 GLN A N 1
ATOM 732 C CA . GLN A 1 92 ? -5.574 -7.296 -6.150 1.00 94.44 92 GLN A CA 1
ATOM 733 C C . GLN A 1 92 ? -4.467 -6.242 -6.100 1.00 94.44 92 GLN A C 1
ATOM 735 O O . GLN A 1 92 ? -3.709 -6.128 -7.059 1.00 94.44 92 GLN A O 1
ATOM 740 N N . LEU A 1 93 ? -4.307 -5.549 -4.969 1.00 95.19 93 LEU A N 1
ATOM 741 C CA . LEU A 1 93 ? -3.232 -4.576 -4.778 1.00 95.19 93 LEU A CA 1
ATOM 742 C C . LEU A 1 93 ? -1.841 -5.228 -4.873 1.00 95.19 93 LEU A C 1
ATOM 744 O O . LEU A 1 93 ? -0.939 -4.686 -5.503 1.00 95.19 93 LEU A O 1
ATOM 748 N N . GLY A 1 94 ? -1.670 -6.428 -4.315 1.00 95.81 94 GLY A N 1
ATOM 749 C CA . GLY A 1 94 ? -0.427 -7.189 -4.456 1.00 95.81 94 GLY A CA 1
ATOM 750 C C . GLY A 1 94 ? -0.127 -7.559 -5.914 1.00 95.81 94 GLY A C 1
ATOM 751 O O . GLY A 1 94 ? 1.008 -7.430 -6.375 1.00 95.81 94 GLY A O 1
ATOM 752 N N . LYS A 1 95 ? -1.149 -7.961 -6.682 1.00 95.38 95 LYS A N 1
ATOM 753 C CA . LYS A 1 95 ? -1.009 -8.256 -8.119 1.00 95.38 95 LYS A CA 1
ATOM 754 C C . LYS A 1 95 ? -0.636 -7.012 -8.925 1.00 95.38 95 LYS A C 1
ATOM 756 O O . LYS A 1 95 ? 0.234 -7.103 -9.792 1.00 95.38 95 LYS A O 1
ATOM 761 N N . THR A 1 96 ? -1.254 -5.862 -8.648 1.00 94.75 96 THR A N 1
ATOM 762 C CA . THR A 1 96 ? -0.945 -4.618 -9.369 1.00 94.75 96 THR A CA 1
ATOM 763 C C . THR A 1 96 ? 0.474 -4.151 -9.077 1.00 94.75 96 THR A C 1
ATOM 765 O O . THR A 1 96 ? 1.197 -3.852 -10.027 1.00 94.75 96 THR A O 1
ATOM 768 N N . GLN A 1 97 ? 0.915 -4.191 -7.815 1.00 96.50 97 GLN A N 1
ATOM 769 C CA . GLN A 1 97 ? 2.292 -3.869 -7.423 1.00 96.50 97 GLN A CA 1
ATOM 770 C C . GLN A 1 97 ? 3.318 -4.754 -8.137 1.00 96.50 97 GLN A C 1
ATOM 772 O O . GLN A 1 97 ? 4.279 -4.242 -8.710 1.00 96.50 97 GLN A O 1
ATOM 777 N N . LEU A 1 98 ? 3.087 -6.071 -8.175 1.00 96.75 98 LEU A N 1
ATOM 778 C CA . LEU A 1 98 ? 3.955 -6.998 -8.904 1.00 96.75 98 LEU A CA 1
ATOM 779 C C . LEU A 1 98 ? 3.979 -6.705 -10.410 1.00 96.75 98 LEU A C 1
ATOM 781 O O . LEU A 1 98 ? 5.045 -6.756 -11.022 1.00 96.75 98 LEU A O 1
ATOM 785 N N . SER A 1 99 ? 2.830 -6.389 -11.017 1.00 96.06 99 SER A N 1
ATOM 786 C CA . SER A 1 99 ? 2.773 -6.058 -12.448 1.00 96.06 99 SER A CA 1
ATOM 787 C C . SER A 1 99 ? 3.504 -4.754 -12.771 1.00 96.06 99 SER A C 1
ATOM 789 O O . SER A 1 99 ? 4.230 -4.693 -13.759 1.00 96.06 99 SER A O 1
ATOM 791 N N . LEU A 1 100 ? 3.377 -3.742 -11.905 1.00 96.00 100 LEU A N 1
ATOM 792 C CA . LEU A 1 100 ? 4.053 -2.459 -12.060 1.00 96.00 100 LEU A CA 1
ATOM 793 C C . LEU A 1 100 ? 5.562 -2.625 -11.917 1.00 96.00 100 LEU A C 1
ATOM 795 O O . LEU A 1 100 ? 6.296 -2.143 -12.769 1.00 96.00 100 LEU A O 1
ATOM 799 N N . GLY A 1 101 ? 6.023 -3.372 -10.909 1.00 96.75 101 GLY A N 1
ATOM 800 C CA . GLY A 1 101 ? 7.446 -3.678 -10.750 1.00 96.75 101 GLY A CA 1
ATOM 801 C C . GLY A 1 101 ? 8.034 -4.374 -11.981 1.00 96.75 101 GLY A C 1
ATOM 802 O O . GLY A 1 101 ? 9.091 -3.982 -12.467 1.00 96.75 101 GLY A O 1
ATOM 803 N N . LYS A 1 102 ? 7.317 -5.354 -12.552 1.00 97.06 102 LYS A N 1
ATOM 804 C CA . LYS A 1 102 ? 7.737 -6.016 -13.800 1.00 97.06 102 LYS A CA 1
ATOM 805 C C . LYS A 1 102 ? 7.792 -5.049 -14.983 1.00 97.06 102 LYS A C 1
ATOM 807 O O . LYS A 1 102 ? 8.798 -5.019 -15.682 1.00 97.06 102 LYS A O 1
ATOM 812 N N . ALA A 1 103 ? 6.745 -4.249 -15.182 1.00 96.31 103 ALA A N 1
ATOM 813 C CA . ALA A 1 103 ? 6.680 -3.289 -16.280 1.00 96.31 103 ALA A CA 1
ATOM 814 C C . ALA A 1 103 ? 7.773 -2.212 -16.179 1.00 96.31 103 ALA A C 1
ATOM 816 O O . ALA A 1 103 ? 8.324 -1.796 -17.197 1.00 96.31 103 ALA A O 1
ATOM 817 N N . THR A 1 104 ? 8.108 -1.773 -14.963 1.00 96.56 104 THR A N 1
ATOM 818 C CA . THR A 1 104 ? 9.217 -0.844 -14.721 1.00 96.56 104 THR A CA 1
ATOM 819 C C . THR A 1 104 ? 10.547 -1.485 -15.089 1.00 96.56 104 THR A C 1
ATOM 821 O O . THR A 1 104 ? 11.272 -0.920 -15.902 1.00 96.56 104 THR A O 1
ATOM 824 N N . ASN A 1 105 ? 10.825 -2.694 -14.596 1.00 97.19 105 ASN A N 1
ATOM 825 C CA . ASN A 1 105 ? 12.072 -3.397 -14.909 1.00 97.19 105 ASN A CA 1
ATOM 826 C C . ASN A 1 105 ? 12.234 -3.650 -16.416 1.00 97.19 105 ASN A C 1
ATOM 828 O O . ASN A 1 105 ? 13.328 -3.515 -16.960 1.00 97.19 105 ASN A O 1
ATOM 832 N N . GLU A 1 106 ? 11.151 -3.994 -17.113 1.00 97.00 106 GLU A N 1
ATOM 833 C CA . GLU A 1 106 ? 11.173 -4.199 -18.563 1.00 97.00 106 GLU A CA 1
ATOM 834 C C . GLU A 1 106 ? 11.460 -2.894 -19.321 1.00 97.00 106 GLU A C 1
ATOM 836 O O . GLU A 1 106 ? 12.270 -2.875 -20.252 1.00 97.00 106 GLU A O 1
ATOM 841 N N . LYS A 1 107 ? 10.874 -1.770 -18.883 1.00 96.88 107 LYS A N 1
ATOM 842 C CA . LYS A 1 107 ? 11.182 -0.445 -19.440 1.00 96.88 107 LYS A CA 1
ATOM 843 C C . LYS A 1 107 ? 12.620 -0.021 -19.165 1.00 96.88 107 LYS A C 1
ATOM 845 O O . LYS A 1 107 ? 13.275 0.470 -20.078 1.00 96.88 107 LYS A O 1
ATOM 850 N N . GLU A 1 108 ? 13.123 -0.228 -17.954 1.00 96.62 108 GLU A N 1
ATOM 851 C CA . GLU A 1 108 ? 14.514 0.067 -17.599 1.00 96.62 108 GLU A CA 1
ATOM 852 C C . GLU A 1 108 ? 15.490 -0.768 -18.430 1.00 96.62 108 GLU A C 1
ATOM 854 O O . GLU A 1 108 ? 16.440 -0.227 -18.995 1.00 96.62 108 GLU A O 1
ATOM 859 N N . SER A 1 109 ? 15.213 -2.064 -18.601 1.00 96.12 109 SER A N 1
ATOM 860 C CA . SER A 1 109 ? 16.005 -2.944 -19.463 1.00 96.12 109 SER A CA 1
ATOM 861 C C . SER A 1 109 ? 15.981 -2.489 -20.929 1.00 96.12 109 SER A C 1
ATOM 863 O O . SER A 1 109 ? 17.027 -2.434 -21.578 1.00 96.12 109 SER A O 1
ATOM 865 N N . SER A 1 110 ? 14.813 -2.080 -21.440 1.00 96.38 110 SER A N 1
ATOM 866 C CA . SER A 1 110 ? 14.671 -1.527 -22.794 1.00 96.38 110 SER A CA 1
ATOM 867 C C . SER A 1 110 ? 15.420 -0.203 -22.977 1.00 96.38 110 SER A C 1
ATOM 869 O O . SER A 1 110 ? 16.006 0.045 -24.029 1.00 96.38 110 SER A O 1
ATOM 871 N N . ILE A 1 111 ? 15.427 0.663 -21.963 1.00 96.81 111 ILE A N 1
ATOM 872 C CA . ILE A 1 111 ? 16.198 1.911 -21.990 1.00 96.81 111 ILE A CA 1
ATOM 873 C C . ILE A 1 111 ? 17.693 1.598 -21.975 1.00 96.81 111 ILE A C 1
ATOM 875 O O . ILE A 1 111 ? 18.432 2.171 -22.770 1.00 96.81 111 ILE A O 1
ATOM 879 N N . ALA A 1 112 ? 18.136 0.663 -21.133 1.00 96.50 112 ALA A N 1
ATOM 880 C CA . ALA A 1 112 ? 19.535 0.260 -21.061 1.00 96.50 112 ALA A CA 1
ATOM 881 C C . ALA A 1 112 ? 20.033 -0.340 -22.387 1.00 96.50 112 ALA A C 1
ATOM 883 O O . ALA A 1 112 ? 21.138 -0.021 -22.825 1.00 96.50 112 ALA A O 1
ATOM 884 N N . SER A 1 113 ? 19.225 -1.165 -23.063 1.00 95.88 113 SER A N 1
ATOM 885 C CA . SER A 1 113 ? 19.595 -1.718 -24.372 1.00 95.88 113 SER A CA 1
ATOM 886 C C . SER A 1 113 ? 19.670 -0.640 -25.454 1.00 95.88 113 SER A C 1
ATOM 888 O O . SER A 1 113 ? 20.632 -0.612 -26.220 1.00 95.88 113 SER A O 1
ATOM 890 N N . LYS A 1 114 ? 18.716 0.299 -25.477 1.00 97.06 114 LYS A N 1
ATOM 891 C CA . LYS A 1 114 ? 18.745 1.450 -26.393 1.00 97.06 114 LYS A CA 1
ATOM 892 C C . LYS A 1 114 ? 19.925 2.378 -26.121 1.00 97.06 114 LYS A C 1
ATOM 894 O O . LYS A 1 114 ? 20.542 2.845 -27.069 1.00 97.06 114 LYS A O 1
ATOM 899 N N . ALA A 1 115 ? 20.255 2.629 -24.857 1.00 96.19 115 ALA A N 1
ATOM 900 C CA . ALA A 1 115 ? 21.400 3.452 -24.482 1.00 96.19 115 ALA A CA 1
ATOM 901 C C . ALA A 1 115 ? 22.714 2.840 -24.988 1.00 96.19 115 ALA A C 1
ATOM 903 O O . ALA A 1 115 ? 23.501 3.548 -25.607 1.00 96.19 115 ALA A O 1
ATOM 904 N N . ARG A 1 116 ? 22.896 1.522 -24.827 1.00 96.12 116 ARG A N 1
ATOM 905 C CA . ARG A 1 116 ? 24.050 0.796 -25.385 1.00 96.12 116 ARG A CA 1
ATOM 906 C C . ARG A 1 116 ? 24.093 0.849 -26.908 1.00 96.12 116 ARG A C 1
ATOM 908 O O . ARG A 1 116 ? 25.140 1.102 -27.479 1.00 96.12 116 ARG A O 1
ATOM 915 N N . ALA A 1 117 ? 22.957 0.654 -27.577 1.00 95.75 117 ALA A N 1
ATOM 916 C CA . ALA A 1 117 ? 22.904 0.758 -29.034 1.00 95.75 117 ALA A CA 1
ATOM 917 C C . ALA A 1 117 ? 23.273 2.170 -29.525 1.00 95.75 117 ALA A C 1
ATOM 919 O O . ALA A 1 117 ? 23.978 2.310 -30.519 1.00 95.75 117 ALA A O 1
ATOM 920 N N . LEU A 1 118 ? 22.834 3.217 -28.817 1.00 95.88 118 LEU A N 1
ATOM 921 C CA . LEU A 1 118 ? 23.212 4.599 -29.121 1.00 95.88 118 LEU A CA 1
ATOM 922 C C . LEU A 1 118 ? 24.697 4.873 -28.870 1.00 95.88 118 LEU A C 1
ATOM 924 O O . LEU A 1 118 ? 25.285 5.672 -29.589 1.00 95.88 118 LEU A O 1
ATOM 928 N N . GLU A 1 119 ? 25.286 4.259 -27.848 1.00 96.44 119 GLU A N 1
ATOM 929 C CA . GLU A 1 119 ? 26.720 4.348 -27.574 1.00 96.44 119 GLU A CA 1
ATOM 930 C C . GLU A 1 119 ? 27.530 3.690 -28.696 1.00 96.44 119 GLU A C 1
ATOM 932 O O . GLU A 1 119 ? 28.344 4.368 -29.316 1.00 96.44 119 GLU A O 1
ATOM 937 N N . ASN A 1 120 ? 27.192 2.453 -29.069 1.00 95.88 120 ASN A N 1
ATOM 938 C CA . ASN A 1 120 ? 27.824 1.755 -30.192 1.00 95.88 120 ASN A CA 1
ATOM 939 C C . ASN A 1 120 ? 27.719 2.557 -31.499 1.00 95.88 120 ASN A C 1
ATOM 941 O O . ASN A 1 120 ? 28.704 2.726 -32.208 1.00 95.88 120 ASN A O 1
ATOM 945 N N . LEU A 1 121 ? 26.542 3.116 -31.805 1.00 96.12 121 LEU A N 1
ATOM 946 C CA . LEU A 1 121 ? 26.345 3.890 -33.033 1.00 96.12 121 LEU A CA 1
ATOM 947 C C . LEU A 1 121 ? 27.164 5.192 -33.038 1.00 96.12 121 LEU A C 1
ATOM 949 O O . LEU A 1 121 ? 27.623 5.640 -34.087 1.00 96.12 121 LEU A O 1
ATOM 953 N N . LYS A 1 122 ? 27.367 5.812 -31.868 1.00 97.19 122 LYS A N 1
ATOM 954 C CA . LYS A 1 122 ? 28.258 6.973 -31.730 1.00 97.19 122 LYS A CA 1
ATOM 955 C C . LYS A 1 122 ? 29.717 6.586 -31.944 1.00 97.19 122 LYS A C 1
ATOM 957 O O . LYS A 1 122 ? 30.444 7.355 -32.568 1.00 97.19 122 LYS A O 1
ATOM 962 N N . GLU A 1 123 ? 30.140 5.431 -31.438 1.00 95.81 123 GLU A N 1
ATOM 963 C CA . GLU A 1 123 ? 31.491 4.907 -31.655 1.00 95.81 123 GLU A CA 1
ATOM 964 C C . GLU A 1 123 ? 31.739 4.596 -33.135 1.00 95.81 123 GLU A C 1
ATOM 966 O O . GLU A 1 123 ? 32.749 5.035 -33.683 1.00 95.81 123 GLU A O 1
ATOM 971 N N . GLU A 1 124 ? 30.794 3.930 -33.805 1.00 95.81 124 GLU A N 1
ATOM 972 C CA . GLU A 1 124 ? 30.849 3.655 -35.247 1.00 95.81 124 GLU A CA 1
ATOM 973 C C . GLU A 1 124 ? 30.905 4.948 -36.067 1.00 95.81 124 GLU A C 1
ATOM 975 O O . GLU A 1 124 ? 31.753 5.092 -36.946 1.00 95.81 124 GLU A O 1
ATOM 980 N N . TYR A 1 125 ? 30.059 5.932 -35.745 1.00 95.38 125 TYR A N 1
ATOM 981 C CA . TYR A 1 125 ? 30.087 7.235 -36.411 1.00 95.38 125 TYR A CA 1
ATOM 982 C C . TYR A 1 125 ? 31.437 7.943 -36.218 1.00 95.38 125 TYR A C 1
ATOM 984 O O . TYR A 1 125 ? 32.003 8.483 -37.167 1.00 95.38 125 TYR A O 1
ATOM 992 N N . ALA A 1 126 ? 31.988 7.915 -35.002 1.00 95.25 126 ALA A N 1
ATOM 993 C CA . ALA A 1 126 ? 33.295 8.499 -34.719 1.00 95.25 126 ALA A CA 1
ATOM 994 C C . ALA A 1 126 ? 34.434 7.768 -35.451 1.00 95.25 126 ALA A C 1
ATOM 996 O O . ALA A 1 126 ? 35.404 8.409 -35.860 1.00 95.25 126 ALA A O 1
ATOM 997 N N . ALA A 1 127 ? 34.333 6.448 -35.627 1.00 94.94 127 ALA A N 1
ATOM 998 C CA . ALA A 1 127 ? 35.285 5.668 -36.412 1.00 94.94 127 ALA A CA 1
ATOM 999 C C . ALA A 1 127 ? 35.225 6.045 -37.900 1.00 94.94 127 ALA A C 1
ATOM 1001 O O . ALA A 1 127 ? 36.268 6.317 -38.493 1.00 94.94 127 ALA A O 1
ATOM 1002 N N . LEU A 1 128 ? 34.021 6.155 -38.469 1.00 94.06 128 LEU A N 1
ATOM 1003 C CA . LEU A 1 128 ? 33.819 6.566 -39.862 1.00 94.06 128 LEU A CA 1
ATOM 1004 C C . LEU A 1 128 ? 34.290 8.000 -40.125 1.00 94.06 128 LEU A C 1
ATOM 1006 O O . LEU A 1 128 ? 34.881 8.269 -41.167 1.00 94.06 128 LEU A O 1
ATOM 1010 N N . GLU A 1 129 ? 34.073 8.931 -39.192 1.00 93.81 129 GLU A N 1
ATOM 1011 C CA . GLU A 1 129 ? 34.562 10.306 -39.353 1.00 93.81 129 GLU A CA 1
ATOM 1012 C C . GLU A 1 129 ? 36.099 10.360 -39.326 1.00 93.81 129 GLU A C 1
ATOM 1014 O O . GLU A 1 129 ? 36.701 11.069 -40.132 1.00 93.81 129 GLU A O 1
ATOM 1019 N N . LYS A 1 130 ? 36.748 9.557 -38.467 1.00 93.00 130 LYS A N 1
ATOM 1020 C CA . LYS A 1 130 ? 38.216 9.414 -38.459 1.00 93.00 130 LYS A CA 1
ATOM 1021 C C . LYS A 1 130 ? 38.737 8.806 -39.754 1.00 93.00 130 LYS A C 1
ATOM 1023 O O . LYS A 1 130 ? 39.706 9.315 -40.307 1.00 93.00 130 LYS A O 1
ATOM 1028 N N . GLU A 1 131 ? 38.104 7.742 -40.240 1.00 90.38 131 GLU A N 1
ATOM 1029 C CA . GLU A 1 131 ? 38.456 7.122 -41.517 1.00 90.38 131 GLU A CA 1
ATOM 1030 C C . GLU A 1 131 ? 38.321 8.141 -42.655 1.00 90.38 131 GLU A C 1
ATOM 1032 O O . GLU A 1 131 ? 39.259 8.350 -43.420 1.00 90.38 131 GLU A O 1
ATOM 1037 N N . ARG A 1 132 ? 37.202 8.867 -42.726 1.00 89.50 132 ARG A N 1
ATOM 1038 C CA . ARG A 1 132 ? 36.987 9.929 -43.716 1.00 89.50 132 ARG A CA 1
ATOM 1039 C C . ARG A 1 132 ? 38.051 11.027 -43.644 1.00 89.50 132 ARG A C 1
ATOM 1041 O O . ARG A 1 132 ? 38.461 11.547 -44.682 1.00 89.50 132 ARG A O 1
ATOM 1048 N N . GLU A 1 133 ? 38.469 11.419 -42.444 1.00 88.31 133 GLU A N 1
ATOM 1049 C CA . GLU A 1 133 ? 39.543 12.393 -42.245 1.00 88.31 133 GLU A CA 1
ATOM 1050 C C . GLU A 1 133 ? 40.889 11.869 -42.757 1.00 88.31 133 GLU A C 1
ATOM 1052 O O . GLU A 1 133 ? 41.561 12.592 -43.488 1.00 88.31 133 GLU A O 1
ATOM 1057 N N . GLN A 1 134 ? 41.212 10.599 -42.499 1.00 86.00 134 GLN A N 1
ATOM 1058 C CA . GLN A 1 134 ? 42.401 9.932 -43.044 1.00 86.00 134 GLN A CA 1
ATOM 1059 C C . GLN A 1 134 ? 42.361 9.826 -44.574 1.00 86.00 134 GLN A C 1
ATOM 1061 O O . GLN A 1 134 ? 43.336 10.178 -45.231 1.00 86.00 134 GLN A O 1
ATOM 1066 N N . TRP A 1 135 ? 41.234 9.416 -45.169 1.00 79.94 135 TRP A N 1
ATOM 1067 C CA . TRP A 1 135 ? 41.055 9.398 -46.629 1.00 79.94 135 TRP A CA 1
ATOM 1068 C C . TRP A 1 135 ? 41.265 10.784 -47.243 1.00 79.94 135 TRP A C 1
ATOM 1070 O O . TRP A 1 135 ? 41.917 10.927 -48.277 1.00 79.94 135 TRP A O 1
ATOM 1080 N N . ARG A 1 136 ? 40.725 11.826 -46.602 1.00 80.44 136 ARG A N 1
ATOM 1081 C CA . ARG A 1 136 ? 40.891 13.218 -47.036 1.00 80.44 136 ARG A CA 1
ATOM 1082 C C . ARG A 1 136 ? 42.345 13.675 -46.921 1.00 80.44 136 ARG A C 1
ATOM 1084 O O . ARG A 1 136 ? 42.833 14.316 -47.847 1.00 80.44 136 ARG A O 1
ATOM 1091 N N . GLU A 1 137 ? 43.021 13.361 -45.820 1.00 80.69 137 GLU A N 1
ATOM 1092 C CA . GLU A 1 137 ? 44.431 13.697 -45.606 1.00 80.69 137 GLU A CA 1
ATOM 1093 C C . GLU A 1 137 ? 45.347 12.968 -46.598 1.00 80.69 137 GLU A C 1
ATOM 1095 O O . GLU A 1 137 ? 46.168 13.621 -47.237 1.00 80.69 137 GLU A O 1
ATOM 1100 N N . ASN A 1 138 ? 45.146 11.668 -46.831 1.00 76.06 138 ASN A N 1
ATOM 1101 C CA . ASN A 1 138 ? 45.899 10.887 -47.822 1.00 76.06 138 ASN A CA 1
ATOM 1102 C C . ASN A 1 138 ? 45.749 11.458 -49.240 1.00 76.06 138 ASN A C 1
ATOM 1104 O O . ASN A 1 138 ? 46.748 11.635 -49.942 1.00 76.06 138 ASN A O 1
ATOM 1108 N N . ARG A 1 139 ? 44.523 11.851 -49.613 1.00 69.12 139 ARG A N 1
ATOM 1109 C CA . ARG A 1 139 ? 44.227 12.492 -50.902 1.00 69.12 139 ARG A CA 1
ATOM 1110 C C . ARG A 1 139 ? 44.905 13.857 -51.061 1.00 69.12 139 ARG A C 1
ATOM 1112 O O . ARG A 1 139 ? 45.338 14.210 -52.152 1.00 69.12 139 ARG A O 1
ATOM 1119 N N . LEU A 1 140 ? 44.980 14.648 -49.988 1.00 64.88 140 LEU A N 1
ATOM 1120 C CA . LEU A 1 140 ? 45.639 15.966 -49.975 1.00 64.88 140 LEU A CA 1
ATOM 1121 C C . LEU A 1 140 ? 47.170 15.864 -49.901 1.00 64.88 140 LEU A C 1
ATOM 1123 O O . LEU A 1 140 ? 47.862 16.733 -50.425 1.00 64.88 140 LEU A O 1
ATOM 1127 N N . SER A 1 141 ? 47.689 14.807 -49.274 1.00 65.19 141 SER A N 1
ATOM 1128 C CA . SER A 1 141 ? 49.119 14.503 -49.138 1.00 65.19 141 SER A CA 1
ATOM 1129 C C . SER A 1 141 ? 49.756 14.039 -50.458 1.00 65.19 141 SER A C 1
ATOM 1131 O O . SER A 1 141 ? 50.979 13.980 -50.570 1.00 65.19 141 SER A O 1
ATOM 1133 N N . GLY A 1 142 ? 48.952 13.734 -51.487 1.00 54.78 142 GLY A N 1
ATOM 1134 C CA . GLY A 1 142 ? 49.465 13.272 -52.781 1.00 54.78 142 GLY A CA 1
ATOM 1135 C C . GLY A 1 142 ? 50.185 11.923 -52.689 1.00 54.78 142 GLY A C 1
ATOM 1136 O O . GLY A 1 142 ? 50.991 11.597 -53.553 1.00 54.78 142 GLY A O 1
ATOM 1137 N N . SER A 1 143 ? 49.897 11.141 -51.643 1.00 52.19 143 SER A N 1
ATOM 1138 C CA . SER A 1 143 ? 50.417 9.781 -51.460 1.00 52.19 143 SER A CA 1
ATOM 1139 C C . SER A 1 143 ? 49.658 8.746 -52.304 1.00 52.19 143 SER A C 1
ATOM 1141 O O . SER A 1 143 ? 49.920 7.550 -52.182 1.00 52.19 143 SER A O 1
ATOM 1143 N N . ASP A 1 144 ? 48.745 9.188 -53.169 1.00 52.03 144 ASP A N 1
ATOM 1144 C CA . ASP A 1 144 ? 48.162 8.371 -54.228 1.00 52.03 144 ASP A CA 1
ATOM 1145 C C . ASP A 1 144 ? 49.187 8.261 -55.370 1.00 52.03 144 ASP A C 1
ATOM 1147 O O . ASP A 1 144 ? 49.063 8.880 -56.425 1.00 52.03 144 ASP A O 1
ATOM 1151 N N . ALA A 1 145 ? 50.240 7.476 -55.139 1.00 52.53 145 ALA A N 1
ATOM 1152 C CA . ALA A 1 145 ? 51.168 7.048 -56.184 1.00 52.53 145 ALA A CA 1
ATOM 1153 C C . ALA A 1 145 ? 50.539 6.021 -57.153 1.00 52.53 145 ALA A C 1
ATOM 1155 O O . ALA A 1 145 ? 51.196 5.634 -58.112 1.00 52.53 145 ALA A O 1
ATOM 1156 N N . ASP A 1 146 ? 49.271 5.641 -56.950 1.00 53.56 146 ASP A N 1
ATOM 1157 C CA . ASP A 1 146 ? 48.506 4.733 -57.811 1.00 53.56 146 ASP A CA 1
ATOM 1158 C C . ASP A 1 146 ? 47.232 5.419 -58.345 1.00 53.56 146 ASP A C 1
ATOM 1160 O O . ASP A 1 146 ? 46.099 4.981 -58.114 1.00 53.56 146 ASP A O 1
ATOM 1164 N N . GLY A 1 147 ? 47.420 6.516 -59.087 1.00 52.91 147 GLY A N 1
ATOM 1165 C CA . GLY A 1 147 ? 46.366 7.165 -59.882 1.00 52.91 147 GLY A CA 1
ATOM 1166 C C . GLY A 1 147 ? 45.718 6.250 -60.935 1.00 52.91 147 GLY A C 1
ATOM 1167 O O . GLY A 1 147 ? 44.637 6.565 -61.427 1.00 52.91 147 GLY A O 1
ATOM 1168 N N . ASP A 1 148 ? 46.315 5.087 -61.211 1.00 55.56 148 ASP A N 1
ATOM 1169 C CA . ASP A 1 148 ? 45.758 4.060 -62.095 1.00 55.56 148 ASP A CA 1
ATOM 1170 C C . ASP A 1 148 ? 44.545 3.336 -61.479 1.00 55.56 148 ASP A C 1
ATOM 1172 O O . ASP A 1 148 ? 43.662 2.894 -62.210 1.00 55.56 148 ASP A O 1
ATOM 1176 N N . SER A 1 149 ? 44.424 3.224 -60.148 1.00 57.59 149 SER A N 1
ATOM 1177 C CA . SER A 1 149 ? 43.322 2.445 -59.539 1.00 57.59 149 SER A CA 1
ATOM 1178 C C . SER A 1 149 ? 41.944 3.111 -59.691 1.00 57.59 149 SER A C 1
ATOM 1180 O O . SER A 1 149 ? 40.950 2.447 -59.976 1.00 57.59 149 SER A O 1
ATOM 1182 N N . ALA A 1 150 ? 41.874 4.440 -59.587 1.00 58.75 150 ALA A N 1
ATOM 1183 C CA . ALA A 1 150 ? 40.612 5.169 -59.707 1.00 58.75 150 ALA A CA 1
ATOM 1184 C C . ALA A 1 150 ? 40.105 5.264 -61.160 1.00 58.75 150 ALA A C 1
ATOM 1186 O O . ALA A 1 150 ? 38.893 5.263 -61.393 1.00 58.75 150 ALA A O 1
ATOM 1187 N N . GLU A 1 151 ? 41.008 5.338 -62.145 1.00 59.00 151 GLU A N 1
ATOM 1188 C CA . GLU A 1 151 ? 40.634 5.311 -63.565 1.00 59.00 151 GLU A CA 1
ATOM 1189 C C . GLU A 1 151 ? 40.254 3.896 -64.024 1.00 59.00 151 GLU A C 1
ATOM 1191 O O . GLU A 1 151 ? 39.245 3.730 -64.718 1.00 59.00 151 GLU A O 1
ATOM 1196 N N . THR A 1 152 ? 40.984 2.871 -63.566 1.00 63.00 152 THR A N 1
ATOM 1197 C CA . THR A 1 152 ? 40.686 1.461 -63.875 1.00 63.00 152 THR A CA 1
ATOM 1198 C C . THR A 1 152 ? 39.349 0.998 -63.295 1.00 63.00 152 THR A C 1
ATOM 1200 O O . THR A 1 152 ? 38.596 0.320 -63.997 1.00 63.00 152 THR A O 1
ATOM 1203 N N . ASP A 1 153 ? 38.976 1.429 -62.085 1.00 72.12 153 ASP A N 1
ATOM 1204 C CA . ASP A 1 153 ? 37.653 1.134 -61.516 1.00 72.12 153 ASP A CA 1
ATOM 1205 C C . ASP A 1 153 ? 36.521 1.800 -62.321 1.00 72.12 153 ASP A C 1
ATOM 1207 O O . ASP A 1 153 ? 35.460 1.206 -62.542 1.00 72.12 153 ASP A O 1
ATOM 1211 N N . GLY A 1 154 ? 36.749 3.014 -62.833 1.00 77.75 154 GLY A N 1
ATOM 1212 C CA . GLY A 1 154 ? 35.801 3.709 -63.706 1.00 77.75 154 GLY A CA 1
ATOM 1213 C C . GLY A 1 154 ? 35.604 3.013 -65.057 1.00 77.75 154 GLY A C 1
ATOM 1214 O O . GLY A 1 154 ? 34.473 2.917 -65.547 1.00 77.75 154 GLY A O 1
ATOM 1215 N N . GLU A 1 155 ? 36.680 2.505 -65.660 1.00 76.38 155 GLU A N 1
ATOM 1216 C CA . GLU A 1 155 ? 36.625 1.734 -66.905 1.00 76.38 155 GLU A CA 1
ATOM 1217 C C . GLU A 1 155 ? 35.955 0.370 -66.696 1.00 76.38 155 GLU A C 1
ATOM 1219 O O . GLU A 1 155 ? 35.046 0.012 -67.449 1.00 76.38 155 GLU A O 1
ATOM 1224 N N . ALA A 1 156 ? 36.309 -0.345 -65.625 1.00 77.06 156 ALA A N 1
ATOM 1225 C CA . ALA A 1 156 ? 35.696 -1.621 -65.267 1.00 77.06 156 ALA A CA 1
ATOM 1226 C C . ALA A 1 156 ? 34.182 -1.488 -65.032 1.00 77.06 156 ALA A C 1
ATOM 1228 O O . ALA A 1 156 ? 33.401 -2.313 -65.518 1.00 77.06 156 ALA A O 1
ATOM 1229 N N . LEU A 1 157 ? 33.741 -0.419 -64.356 1.00 81.44 157 LEU A N 1
ATOM 1230 C CA . LEU A 1 157 ? 32.318 -0.127 -64.159 1.00 81.44 157 LEU A CA 1
ATOM 1231 C C . LEU A 1 157 ? 31.594 0.157 -65.480 1.00 81.44 157 LEU A C 1
ATOM 1233 O O . LEU A 1 157 ? 30.493 -0.352 -65.693 1.00 81.44 157 LEU A O 1
ATOM 1237 N N . ARG A 1 158 ? 32.199 0.934 -66.387 1.00 82.88 158 ARG A N 1
ATOM 1238 C CA . ARG A 1 158 ? 31.614 1.222 -67.710 1.00 82.88 158 ARG A CA 1
ATOM 1239 C C . ARG A 1 158 ? 31.515 -0.037 -68.572 1.00 82.88 158 ARG A C 1
ATOM 1241 O O . ARG A 1 158 ? 30.484 -0.243 -69.207 1.00 82.88 158 ARG A O 1
ATOM 1248 N N . LEU A 1 159 ? 32.537 -0.893 -68.560 1.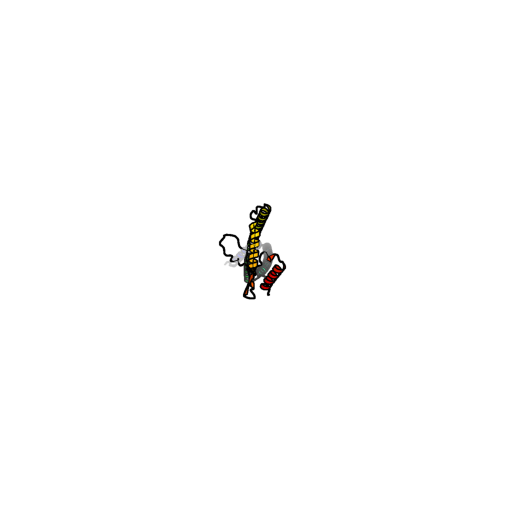00 82.06 159 LEU A N 1
ATOM 1249 C CA . LEU A 1 159 ? 32.528 -2.177 -69.268 1.00 82.06 159 LEU A CA 1
ATOM 1250 C C . LEU A 1 159 ? 31.450 -3.121 -68.722 1.00 82.06 159 LEU A C 1
ATOM 1252 O O . LEU A 1 159 ? 30.706 -3.713 -69.503 1.00 82.06 159 LEU A O 1
ATOM 1256 N N . ASN A 1 160 ? 31.309 -3.212 -67.398 1.00 82.19 160 ASN A N 1
ATOM 1257 C CA . ASN A 1 160 ? 30.267 -4.022 -66.764 1.00 82.19 160 ASN A CA 1
ATOM 1258 C C . ASN A 1 160 ? 28.863 -3.499 -67.112 1.00 82.19 160 ASN A C 1
ATOM 1260 O O . ASN A 1 160 ? 27.975 -4.267 -67.478 1.00 82.19 160 ASN A O 1
ATOM 1264 N N . LEU A 1 161 ? 28.673 -2.178 -67.106 1.00 84.06 161 LEU A N 1
ATOM 1265 C CA . LEU A 1 161 ? 27.401 -1.566 -67.479 1.00 84.06 161 LEU A CA 1
ATOM 1266 C C . LEU A 1 161 ? 27.050 -1.837 -68.950 1.00 84.06 161 LEU A C 1
ATOM 1268 O O . LEU A 1 161 ? 25.919 -2.217 -69.243 1.00 84.06 161 LEU A O 1
ATOM 1272 N N . LEU A 1 162 ? 28.015 -1.739 -69.868 1.00 80.88 162 LEU A N 1
ATOM 1273 C CA . LEU A 1 162 ? 27.820 -2.090 -71.280 1.00 80.88 162 LEU A CA 1
ATOM 1274 C C . LEU A 1 162 ? 27.487 -3.578 -71.469 1.00 80.88 162 LEU A C 1
ATOM 1276 O O . LEU A 1 162 ? 26.585 -3.907 -72.240 1.00 80.88 162 LEU A O 1
ATOM 1280 N N . GLN A 1 163 ? 28.137 -4.467 -70.715 1.00 81.88 163 GLN A N 1
ATOM 1281 C CA . GLN A 1 163 ? 27.816 -5.895 -70.712 1.00 81.88 163 GLN A CA 1
ATOM 1282 C C . GLN A 1 163 ? 26.400 -6.164 -70.183 1.00 81.88 163 GLN A C 1
ATOM 1284 O O . GLN A 1 163 ? 25.686 -6.995 -70.744 1.00 81.88 163 GLN A O 1
ATOM 1289 N N . SER A 1 164 ? 25.971 -5.432 -69.150 1.00 80.00 164 SER A N 1
ATOM 1290 C CA . SER A 1 164 ? 24.615 -5.518 -68.587 1.00 80.00 164 SER A CA 1
ATOM 1291 C C . SER A 1 164 ? 23.536 -5.053 -69.573 1.00 80.00 164 SER A C 1
ATOM 1293 O O . SER A 1 164 ? 22.434 -5.588 -69.577 1.00 80.00 164 SER A O 1
ATOM 1295 N N . LEU A 1 165 ? 23.883 -4.116 -70.462 1.00 78.38 165 LEU A N 1
ATOM 1296 C CA . LEU A 1 165 ? 23.039 -3.628 -71.554 1.00 78.38 165 LEU A CA 1
ATOM 1297 C C . LEU A 1 165 ? 23.037 -4.554 -72.785 1.00 78.38 165 LEU A C 1
ATOM 1299 O O . LEU A 1 165 ? 22.428 -4.221 -73.799 1.00 78.38 165 LEU A O 1
ATOM 1303 N N . GLY A 1 166 ? 23.715 -5.705 -72.718 1.00 76.00 166 GLY A N 1
ATOM 1304 C CA . GLY A 1 166 ? 23.738 -6.695 -73.794 1.00 76.00 166 GLY A CA 1
ATOM 1305 C C . GLY A 1 166 ? 24.837 -6.484 -74.837 1.00 76.00 166 GLY A C 1
ATOM 1306 O O . GLY A 1 166 ? 24.849 -7.197 -75.843 1.00 76.00 166 GLY A O 1
ATOM 1307 N N . TYR A 1 167 ? 25.775 -5.557 -74.614 1.00 80.44 167 TYR A N 1
ATOM 1308 C CA . TYR A 1 167 ? 26.916 -5.335 -75.502 1.00 80.44 167 TYR A CA 1
ATOM 1309 C C . TYR A 1 167 ? 28.120 -6.164 -75.058 1.00 80.44 167 TYR A C 1
ATOM 1311 O O . TYR A 1 167 ? 28.678 -5.953 -73.986 1.00 80.44 167 TYR A O 1
ATOM 1319 N N . THR A 1 168 ? 28.558 -7.103 -75.896 1.00 80.31 168 THR A N 1
ATOM 1320 C CA . THR A 1 168 ? 29.779 -7.886 -75.647 1.00 80.31 168 THR A CA 1
ATOM 1321 C C . THR A 1 168 ? 30.819 -7.580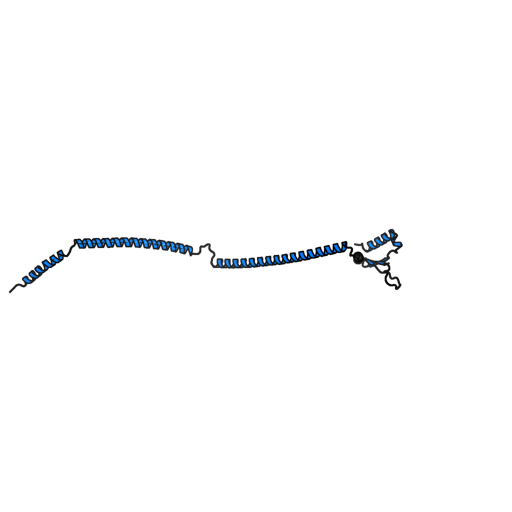 -76.716 1.00 80.31 168 THR A C 1
ATOM 1323 O O . THR A 1 168 ? 30.575 -7.779 -77.908 1.00 80.31 168 THR A O 1
ATOM 1326 N N . LEU A 1 169 ? 31.989 -7.101 -76.296 1.00 75.06 169 LEU A N 1
ATOM 1327 C CA . LEU A 1 169 ? 33.126 -6.878 -77.187 1.00 75.06 169 LEU A CA 1
ATOM 1328 C C . LEU A 1 169 ? 33.739 -8.234 -77.563 1.00 75.06 169 LEU A C 1
ATOM 1330 O O . LEU A 1 169 ? 34.120 -9.006 -76.683 1.00 75.06 169 LEU A O 1
ATOM 1334 N N . LEU A 1 170 ? 33.837 -8.536 -78.860 1.00 71.25 170 LEU A N 1
ATOM 1335 C CA . LEU A 1 170 ? 34.551 -9.719 -79.338 1.00 71.25 170 LEU A CA 1
ATOM 1336 C C . LEU A 1 170 ? 36.003 -9.341 -79.658 1.00 71.25 170 LEU A C 1
ATOM 1338 O O . LEU A 1 170 ? 36.226 -8.494 -80.533 1.00 71.25 170 LEU A O 1
ATOM 1342 N N . PRO A 1 171 ? 36.999 -9.978 -79.018 1.00 65.19 171 PRO A N 1
ATOM 1343 C CA . PRO A 1 171 ? 38.387 -9.803 -79.416 1.00 65.19 171 PRO A CA 1
ATOM 1344 C C . PRO A 1 171 ? 38.574 -10.309 -80.853 1.00 65.19 171 PRO A C 1
ATOM 1346 O O . PRO A 1 171 ? 38.067 -11.367 -81.235 1.00 65.19 171 PRO A O 1
ATOM 1349 N N . SER A 1 172 ? 39.267 -9.522 -81.676 1.00 58.53 172 SER A N 1
ATOM 1350 C CA . SER A 1 172 ? 39.530 -9.870 -83.073 1.00 58.53 172 SER A CA 1
ATOM 1351 C C . SER A 1 172 ? 40.416 -11.125 -83.160 1.00 58.53 172 SER A C 1
ATOM 1353 O O . SER A 1 172 ? 41.455 -11.164 -82.501 1.00 58.53 172 SER A O 1
ATOM 1355 N N . PRO A 1 173 ? 40.085 -12.138 -83.986 1.00 59.12 173 PRO A N 1
ATOM 1356 C CA . PRO A 1 173 ? 40.988 -13.251 -84.253 1.00 59.12 173 PRO A CA 1
ATOM 1357 C C . PRO A 1 173 ? 42.039 -12.828 -85.292 1.00 59.12 173 PRO A C 1
ATOM 1359 O O . PRO A 1 173 ? 41.949 -13.195 -86.463 1.00 59.12 173 PRO A O 1
ATOM 1362 N N . SER A 1 174 ? 43.034 -12.029 -84.901 1.00 46.97 174 SER A N 1
ATOM 1363 C CA . SER A 1 174 ? 44.243 -11.861 -85.713 1.00 46.97 174 SER A CA 1
ATOM 1364 C C . SER A 1 174 ? 45.242 -12.966 -85.365 1.00 46.97 174 SER A C 1
ATOM 1366 O O . SER A 1 174 ? 45.789 -13.046 -84.267 1.00 46.97 174 SER A O 1
ATOM 1368 N N . ASN A 1 175 ? 45.459 -13.860 -86.331 1.00 44.88 175 ASN A N 1
ATOM 1369 C CA . ASN A 1 175 ? 46.572 -14.800 -86.337 1.00 44.88 175 ASN A CA 1
ATOM 1370 C C . ASN A 1 175 ? 47.888 -14.021 -86.225 1.00 44.88 175 ASN A C 1
ATOM 1372 O O . ASN A 1 175 ? 48.295 -13.418 -87.209 1.00 44.88 175 ASN A O 1
ATOM 1376 N N . THR A 1 176 ? 48.531 -14.058 -85.058 1.00 42.38 176 THR A N 1
ATOM 1377 C CA . THR A 1 176 ? 49.976 -14.283 -84.874 1.00 42.38 176 THR A CA 1
ATOM 1378 C C . THR A 1 176 ? 50.306 -14.198 -83.390 1.00 42.38 176 THR A C 1
ATOM 1380 O O . THR A 1 176 ? 50.038 -13.206 -82.722 1.00 42.38 176 THR A O 1
ATOM 1383 N N . SER A 1 177 ? 50.919 -15.262 -82.890 1.00 48.03 177 SER A N 1
ATOM 1384 C CA . SER A 1 177 ? 51.577 -15.372 -81.596 1.00 48.03 177 SER A CA 1
ATOM 1385 C C . SER A 1 177 ? 52.610 -14.259 -81.374 1.00 48.03 177 SER A C 1
ATOM 1387 O O . SER A 1 177 ? 53.770 -14.403 -81.754 1.00 48.03 177 SER A O 1
ATOM 1389 N N . SER A 1 178 ? 52.213 -13.172 -80.719 1.00 41.41 178 SER A N 1
ATOM 1390 C CA . SER A 1 178 ? 53.124 -12.310 -79.966 1.00 41.41 178 SER A CA 1
ATOM 1391 C C . SER A 1 178 ? 52.386 -11.681 -78.790 1.00 41.41 178 SER A C 1
ATOM 1393 O O . SER A 1 178 ? 51.310 -11.107 -78.922 1.00 41.41 178 SER A O 1
ATOM 1395 N N . ILE A 1 179 ? 52.994 -11.873 -77.635 1.00 50.31 179 ILE A N 1
ATOM 1396 C CA . ILE A 1 179 ? 52.557 -11.573 -76.280 1.00 50.31 179 ILE A CA 1
ATOM 1397 C C . ILE A 1 179 ? 52.240 -10.073 -76.088 1.00 50.31 179 ILE A C 1
ATOM 1399 O O . ILE A 1 179 ? 53.036 -9.216 -76.456 1.00 50.31 179 ILE A O 1
ATOM 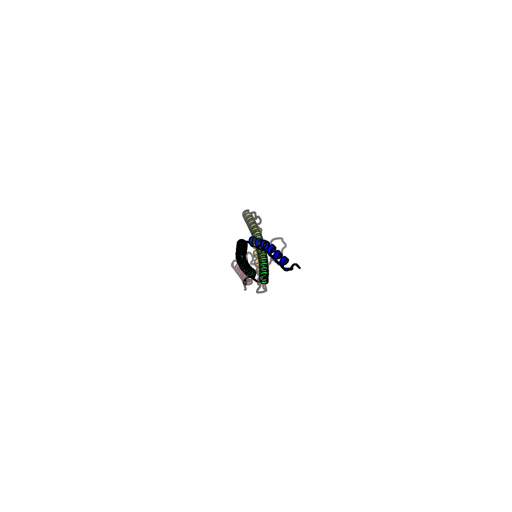1403 N N . ASN A 1 180 ? 51.098 -9.807 -75.440 1.00 46.34 180 ASN A N 1
ATOM 1404 C CA . ASN A 1 180 ? 50.728 -8.590 -74.697 1.00 46.34 180 ASN A CA 1
ATOM 1405 C C . ASN A 1 180 ? 50.517 -7.259 -75.444 1.00 46.34 180 ASN A C 1
ATOM 1407 O O . ASN A 1 180 ? 51.012 -6.229 -74.997 1.00 46.34 180 ASN A O 1
ATOM 1411 N N . VAL A 1 181 ? 49.669 -7.231 -76.475 1.00 47.34 181 VAL A N 1
ATOM 1412 C CA . VAL A 1 181 ? 48.873 -6.022 -76.779 1.00 47.34 181 VAL A CA 1
ATOM 1413 C C . VAL A 1 181 ? 47.460 -6.461 -77.185 1.00 47.34 181 VAL A C 1
ATOM 1415 O O . VAL A 1 181 ? 47.336 -7.207 -78.159 1.00 47.34 181 VAL A O 1
ATOM 1418 N N . PRO A 1 182 ? 46.386 -6.067 -76.471 1.00 50.41 182 PRO A N 1
ATOM 1419 C CA . PRO A 1 182 ? 45.028 -6.369 -76.908 1.00 50.41 182 PRO A CA 1
ATOM 1420 C C . PRO A 1 182 ? 44.752 -5.629 -78.223 1.00 50.41 182 PRO A C 1
ATOM 1422 O O . PRO A 1 182 ? 44.642 -4.407 -78.267 1.00 50.41 182 PRO A O 1
ATOM 1425 N N . SER A 1 183 ? 44.687 -6.388 -79.317 1.00 54.44 183 SER A N 1
ATOM 1426 C CA . SER A 1 183 ? 44.240 -5.890 -80.617 1.00 54.44 183 SER A CA 1
ATOM 1427 C C . SER A 1 183 ? 42.801 -5.385 -80.482 1.00 54.44 183 SER A C 1
ATOM 1429 O O . SER A 1 183 ? 41.967 -6.070 -79.883 1.00 54.44 183 SER A O 1
ATOM 1431 N N . ALA A 1 184 ? 42.526 -4.185 -81.003 1.00 59.62 184 ALA A N 1
ATOM 1432 C CA . ALA A 1 184 ? 41.220 -3.541 -80.897 1.00 59.62 184 ALA A CA 1
ATOM 1433 C C . ALA A 1 184 ? 40.088 -4.497 -81.333 1.00 59.62 184 ALA A C 1
ATOM 1435 O O . ALA A 1 184 ? 40.238 -5.220 -82.329 1.00 59.62 184 ALA A O 1
ATOM 1436 N N . PRO A 1 185 ? 38.963 -4.552 -80.596 1.00 61.56 185 PRO A N 1
ATOM 1437 C CA . PRO A 1 185 ? 37.841 -5.390 -80.986 1.00 61.56 185 PRO A CA 1
ATOM 1438 C C . PRO A 1 185 ? 37.317 -4.902 -82.338 1.00 61.56 185 PRO A C 1
ATOM 1440 O O . PRO A 1 185 ? 37.026 -3.725 -82.509 1.00 61.56 185 PRO A O 1
ATOM 1443 N N . ASN A 1 186 ? 37.187 -5.811 -83.303 1.00 64.75 186 ASN A N 1
ATOM 1444 C CA . ASN A 1 186 ? 36.660 -5.480 -84.632 1.00 64.75 186 ASN A CA 1
ATOM 1445 C C . ASN A 1 186 ? 35.140 -5.702 -84.723 1.00 64.75 186 ASN A C 1
ATOM 1447 O O . ASN A 1 186 ? 34.523 -5.379 -85.738 1.00 64.75 186 ASN A O 1
ATOM 1451 N N . LYS A 1 187 ? 34.520 -6.293 -83.690 1.00 72.38 187 LYS A N 1
ATOM 1452 C CA . LYS A 1 187 ? 33.091 -6.635 -83.666 1.00 72.38 187 LYS A CA 1
ATOM 1453 C C . LYS A 1 187 ? 32.498 -6.455 -82.267 1.00 72.38 187 LYS A C 1
ATOM 1455 O O . LYS A 1 187 ? 33.094 -6.889 -81.282 1.00 72.38 187 LYS A O 1
ATOM 1460 N N . ILE A 1 188 ? 31.299 -5.882 -82.195 1.00 77.75 188 ILE A N 1
ATOM 1461 C CA . ILE A 1 188 ? 30.455 -5.858 -80.993 1.00 77.75 188 ILE A CA 1
ATOM 1462 C C . ILE A 1 188 ? 29.273 -6.788 -81.233 1.00 77.75 188 ILE A C 1
ATOM 1464 O O . ILE A 1 188 ? 28.629 -6.736 -82.279 1.00 77.75 188 ILE A O 1
ATOM 1468 N N . LEU A 1 189 ? 28.977 -7.647 -80.265 1.00 77.75 189 LEU A N 1
ATOM 1469 C CA . LEU A 1 189 ? 27.711 -8.364 -80.219 1.00 77.75 189 LEU A CA 1
ATOM 1470 C C . LEU A 1 189 ? 26.709 -7.503 -79.464 1.00 77.75 189 LEU A C 1
ATOM 1472 O O . LEU A 1 189 ? 26.925 -7.221 -78.288 1.00 77.75 189 LEU A O 1
ATOM 1476 N N . ALA A 1 190 ? 25.630 -7.106 -80.131 1.00 77.12 190 ALA A N 1
ATOM 1477 C CA . ALA A 1 190 ? 24.477 -6.505 -79.479 1.00 77.12 190 ALA A CA 1
ATOM 1478 C C . ALA A 1 190 ? 23.410 -7.591 -79.305 1.00 77.12 190 ALA A C 1
ATOM 1480 O O . ALA A 1 190 ? 22.895 -8.137 -80.290 1.00 77.12 190 ALA A O 1
ATOM 1481 N N . ARG A 1 191 ? 23.116 -7.935 -78.051 1.00 73.25 191 ARG A N 1
ATOM 1482 C CA . ARG A 1 191 ? 22.011 -8.815 -77.677 1.00 73.25 191 ARG A CA 1
ATOM 1483 C C . ARG A 1 191 ? 20.793 -7.956 -77.362 1.00 73.25 191 ARG A C 1
ATOM 1485 O O . ARG A 1 191 ? 20.842 -7.128 -76.461 1.00 73.25 191 ARG A O 1
ATOM 1492 N N . ASN A 1 192 ? 19.704 -8.186 -78.085 1.00 70.69 192 ASN A N 1
ATOM 1493 C CA . ASN A 1 192 ? 18.400 -7.642 -77.736 1.00 70.69 192 ASN A CA 1
ATOM 1494 C C . ASN A 1 192 ? 17.634 -8.716 -76.949 1.00 70.69 192 ASN A C 1
ATOM 1496 O O . ASN A 1 192 ? 17.469 -9.831 -77.430 1.00 70.69 192 ASN A O 1
ATOM 1500 N N . ASP A 1 193 ? 17.181 -8.424 -75.733 1.00 65.88 193 ASP A N 1
ATOM 1501 C CA . ASP A 1 193 ? 16.425 -9.410 -74.950 1.00 65.88 193 ASP A CA 1
ATOM 1502 C C . ASP A 1 193 ? 14.977 -9.588 -75.447 1.00 65.88 193 ASP A C 1
ATOM 1504 O O . ASP A 1 193 ? 14.361 -10.619 -75.181 1.00 65.88 193 ASP A O 1
ATOM 1508 N N . ALA A 1 194 ? 14.438 -8.634 -76.218 1.00 63.34 194 ALA A N 1
ATOM 1509 C CA . ALA A 1 194 ? 13.092 -8.710 -76.794 1.00 63.34 194 ALA A CA 1
ATOM 1510 C C . ALA A 1 194 ? 13.033 -9.553 -78.080 1.00 63.34 194 ALA A C 1
ATOM 1512 O O . ALA A 1 194 ? 12.020 -10.185 -78.380 1.00 63.34 194 ALA A O 1
ATOM 1513 N N . GLN A 1 195 ? 14.120 -9.575 -78.848 1.00 62.16 195 GLN A N 1
ATOM 1514 C CA . GLN A 1 195 ? 14.269 -10.372 -80.059 1.00 62.16 195 GLN A CA 1
ATOM 1515 C C . GLN A 1 195 ? 15.467 -11.272 -79.805 1.00 62.16 195 GLN A C 1
ATOM 1517 O O . GLN A 1 195 ? 16.577 -10.771 -79.857 1.00 62.16 195 GLN A O 1
ATOM 1522 N N . SER A 1 196 ? 15.275 -12.563 -79.523 1.00 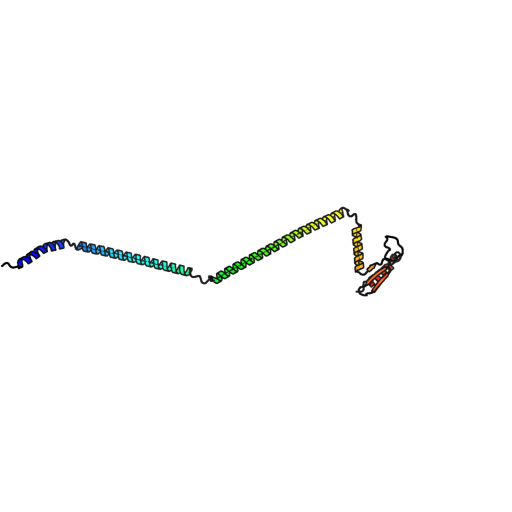65.94 196 SER A N 1
ATOM 1523 C CA . SER A 1 196 ? 16.313 -13.538 -79.116 1.00 65.94 196 SER A CA 1
ATOM 1524 C C . SER A 1 196 ? 17.483 -13.757 -80.105 1.00 65.94 196 SER A C 1
ATOM 1526 O O . SER A 1 196 ? 18.161 -14.782 -80.062 1.00 65.94 196 SER A O 1
ATOM 1528 N N . ASN A 1 197 ? 17.701 -12.828 -81.028 1.00 71.44 197 ASN A N 1
ATOM 1529 C CA . ASN A 1 197 ? 18.737 -12.778 -82.032 1.00 71.44 197 ASN A CA 1
ATOM 1530 C C . ASN A 1 197 ? 19.938 -11.976 -81.513 1.00 71.44 197 ASN A C 1
ATOM 1532 O O . ASN A 1 197 ? 19.807 -10.870 -80.991 1.00 71.44 197 ASN A O 1
ATOM 1536 N N . ILE A 1 198 ? 21.131 -12.535 -81.702 1.00 75.62 198 ILE A N 1
ATOM 1537 C CA . ILE A 1 198 ? 22.400 -11.859 -81.431 1.00 75.62 198 ILE A CA 1
ATOM 1538 C C . ILE A 1 198 ? 22.890 -11.283 -82.758 1.00 75.62 198 ILE A C 1
ATOM 1540 O O . ILE A 1 198 ? 23.176 -12.036 -83.690 1.00 75.62 198 ILE A O 1
ATOM 1544 N N . THR A 1 199 ? 22.988 -9.959 -82.848 1.00 74.56 199 THR A N 1
ATOM 1545 C CA . THR A 1 199 ? 23.431 -9.266 -84.067 1.00 74.56 199 THR A CA 1
ATOM 1546 C C . THR A 1 199 ? 24.899 -8.860 -83.936 1.00 74.56 199 THR A C 1
ATOM 1548 O O . THR A 1 199 ? 25.224 -8.047 -83.066 1.00 74.56 199 THR A O 1
ATOM 1551 N N . PRO A 1 200 ? 25.809 -9.405 -84.769 1.00 77.25 200 PRO A N 1
ATOM 1552 C CA . PRO A 1 200 ? 27.184 -8.934 -84.818 1.00 77.25 200 PRO A CA 1
ATOM 1553 C C . PRO A 1 200 ? 27.254 -7.616 -85.598 1.00 77.25 200 PRO A C 1
ATOM 1555 O O . PRO A 1 200 ? 26.916 -7.570 -86.779 1.00 77.25 200 PRO A O 1
ATOM 1558 N N . VAL A 1 201 ? 27.723 -6.553 -84.949 1.00 75.75 201 VAL A N 1
ATOM 1559 C CA . VAL A 1 201 ? 27.992 -5.250 -85.568 1.00 75.75 201 VAL A CA 1
ATOM 1560 C C . VAL A 1 201 ? 29.500 -5.105 -85.743 1.00 75.75 201 VAL A C 1
ATOM 1562 O O . VAL A 1 201 ? 30.258 -5.184 -84.775 1.00 75.75 201 VAL A O 1
ATOM 1565 N N . THR A 1 202 ? 29.949 -4.932 -86.985 1.00 76.50 202 THR A N 1
ATOM 1566 C CA . THR A 1 202 ? 31.361 -4.668 -87.290 1.00 76.50 202 THR A CA 1
ATOM 1567 C C . THR A 1 202 ? 31.697 -3.240 -86.882 1.00 76.50 202 THR A C 1
ATOM 1569 O O . THR A 1 202 ? 30.971 -2.310 -87.234 1.00 76.50 202 THR A O 1
ATOM 1572 N N . LEU A 1 203 ? 32.780 -3.073 -86.126 1.00 72.50 203 LEU A N 1
ATOM 1573 C CA . LEU A 1 203 ? 33.262 -1.754 -85.743 1.00 72.50 203 LEU A CA 1
ATOM 1574 C C . LEU A 1 203 ? 33.940 -1.081 -86.934 1.00 72.50 203 LEU A C 1
ATOM 1576 O O . LEU A 1 203 ? 34.599 -1.740 -87.737 1.00 72.50 203 LEU A O 1
ATOM 1580 N N . LEU A 1 204 ? 33.742 0.232 -87.039 1.00 72.88 204 LEU A N 1
ATOM 1581 C CA . LEU A 1 204 ? 34.412 1.065 -88.032 1.00 72.88 204 LEU A CA 1
ATOM 1582 C C . LEU A 1 204 ? 35.923 0.995 -87.802 1.00 72.88 204 LEU A C 1
ATOM 1584 O O . LEU A 1 204 ? 36.387 1.038 -86.659 1.00 72.88 204 LEU A O 1
ATOM 1588 N N . SER A 1 205 ? 36.688 0.902 -88.886 1.00 72.88 205 SER A N 1
ATOM 1589 C CA . SER A 1 205 ? 38.147 0.990 -88.797 1.00 72.88 205 SER A CA 1
ATOM 1590 C C . SER A 1 205 ? 38.552 2.380 -88.291 1.00 72.88 205 SER A C 1
ATOM 1592 O O . SER A 1 205 ? 37.806 3.344 -88.456 1.00 72.88 205 SER A O 1
ATOM 1594 N N . ALA A 1 206 ? 39.744 2.520 -87.702 1.00 65.19 206 ALA A N 1
ATOM 1595 C CA . ALA A 1 206 ? 40.202 3.798 -87.139 1.00 65.19 206 ALA A CA 1
ATOM 1596 C C . ALA A 1 206 ? 40.165 4.972 -88.147 1.00 65.19 206 ALA A C 1
ATOM 1598 O O . ALA A 1 206 ? 39.922 6.109 -87.752 1.00 65.19 206 ALA A O 1
ATOM 1599 N N . GLU A 1 207 ? 40.345 4.690 -89.442 1.00 67.44 207 GLU A N 1
ATOM 1600 C CA . GLU A 1 207 ? 40.218 5.668 -90.534 1.00 67.44 207 GLU A CA 1
ATOM 1601 C C . GLU A 1 207 ? 38.757 6.050 -90.829 1.00 67.44 207 GLU A C 1
ATOM 1603 O O . GLU A 1 207 ? 38.457 7.196 -91.145 1.00 67.44 207 GLU A O 1
ATOM 1608 N N . GLU A 1 208 ? 37.817 5.117 -90.679 1.00 65.31 208 GLU A N 1
ATOM 1609 C CA . GLU A 1 208 ? 36.387 5.350 -90.914 1.00 65.31 208 GLU A CA 1
ATOM 1610 C C . GLU A 1 208 ? 35.697 6.020 -89.718 1.00 65.31 208 GLU A C 1
ATOM 1612 O O . GLU A 1 208 ? 34.649 6.644 -89.878 1.00 65.31 208 GLU A O 1
ATOM 1617 N N . ALA A 1 209 ? 36.291 5.915 -88.527 1.00 61.75 209 ALA A N 1
ATOM 1618 C CA . ALA A 1 209 ? 35.839 6.582 -87.310 1.00 61.75 209 ALA A CA 1
ATOM 1619 C C . ALA A 1 209 ? 36.118 8.100 -87.303 1.00 61.75 209 ALA A C 1
ATOM 1621 O O . ALA A 1 209 ? 35.633 8.796 -86.416 1.00 61.75 209 ALA A O 1
ATOM 1622 N N . GLN A 1 210 ? 36.878 8.631 -88.270 1.00 71.12 210 GLN A N 1
ATOM 1623 C CA . GLN A 1 210 ? 37.056 10.080 -88.441 1.00 71.12 210 GLN A CA 1
ATOM 1624 C C . GLN A 1 210 ? 35.877 10.747 -89.168 1.00 71.12 210 GLN A C 1
ATOM 1626 O O . GLN A 1 210 ? 35.688 11.955 -89.023 1.00 71.12 210 GLN A O 1
ATOM 1631 N N . ASP A 1 211 ? 35.049 9.976 -89.882 1.00 78.12 211 ASP A N 1
ATOM 1632 C CA . ASP A 1 211 ? 33.855 10.490 -90.553 1.00 78.12 211 ASP A CA 1
ATOM 1633 C C . ASP A 1 211 ? 32.664 10.539 -89.570 1.00 78.12 211 ASP A C 1
ATOM 1635 O O . ASP A 1 211 ? 32.145 9.490 -89.164 1.00 78.12 211 ASP A O 1
ATOM 1639 N N . PRO A 1 212 ? 32.150 11.732 -89.207 1.00 75.88 212 PRO A N 1
ATOM 1640 C CA . PRO A 1 212 ? 31.074 11.857 -88.221 1.00 75.88 212 PRO A CA 1
ATOM 1641 C C . PRO A 1 212 ? 29.758 11.226 -88.699 1.00 75.88 212 PRO A C 1
ATOM 1643 O O . PRO A 1 212 ? 28.979 10.730 -87.889 1.00 75.88 212 PRO A O 1
ATOM 1646 N N . GLU A 1 213 ? 29.512 11.188 -90.010 1.00 77.62 213 GLU A N 1
ATOM 1647 C CA . GLU A 1 213 ? 28.310 10.571 -90.584 1.00 77.62 213 GLU A CA 1
ATOM 1648 C C . GLU A 1 213 ? 28.285 9.051 -90.374 1.00 77.62 213 GLU A C 1
ATOM 1650 O O . GLU A 1 213 ? 27.239 8.486 -90.046 1.00 77.62 213 GLU A O 1
ATOM 1655 N N . LYS A 1 214 ? 29.443 8.388 -90.488 1.00 77.12 214 LYS A N 1
ATOM 1656 C CA . LYS A 1 214 ? 29.568 6.940 -90.269 1.00 77.12 214 LYS A CA 1
ATOM 1657 C C . LYS A 1 214 ? 29.425 6.588 -88.792 1.00 77.12 214 LYS A C 1
ATOM 1659 O O . LYS A 1 214 ? 28.746 5.614 -88.466 1.00 77.12 214 LYS A O 1
ATOM 1664 N N . LEU A 1 215 ? 29.985 7.408 -87.898 1.00 78.25 215 LEU A N 1
ATOM 1665 C CA . LEU A 1 215 ? 29.788 7.263 -86.453 1.00 78.25 215 LEU A CA 1
ATOM 1666 C C . LEU A 1 215 ? 28.319 7.431 -86.054 1.00 78.25 215 LEU A C 1
ATOM 1668 O O . LEU A 1 215 ? 27.799 6.609 -85.302 1.00 78.25 215 LEU A O 1
ATOM 1672 N N . CYS A 1 216 ? 27.629 8.442 -86.587 1.00 78.56 216 CYS A N 1
ATOM 1673 C CA . CYS A 1 216 ? 26.200 8.643 -86.345 1.00 78.56 216 CYS A CA 1
ATOM 1674 C C . CYS A 1 216 ? 25.358 7.473 -86.873 1.00 78.56 216 CYS A C 1
ATOM 1676 O O . CYS A 1 216 ? 24.431 7.034 -86.193 1.00 78.56 216 CYS A O 1
ATOM 1678 N N . ALA A 1 217 ? 25.693 6.930 -88.047 1.00 79.31 217 ALA A N 1
ATOM 1679 C CA . ALA A 1 217 ? 25.015 5.759 -88.598 1.00 79.31 217 ALA A CA 1
ATOM 1680 C C . ALA A 1 217 ? 25.220 4.509 -87.723 1.00 79.31 217 ALA A C 1
ATOM 1682 O O . ALA A 1 217 ? 24.256 3.802 -87.430 1.00 79.31 217 ALA A O 1
ATOM 1683 N N . LEU A 1 218 ? 26.447 4.258 -87.250 1.00 79.75 218 LEU A N 1
ATOM 1684 C CA . LEU A 1 218 ? 26.753 3.139 -86.353 1.00 79.75 218 LEU A CA 1
ATOM 1685 C C . LEU A 1 218 ? 26.081 3.304 -84.984 1.00 79.75 218 LEU A C 1
ATOM 1687 O O . LEU A 1 218 ? 25.495 2.349 -84.475 1.00 79.75 218 LEU A O 1
ATOM 1691 N N . ALA A 1 219 ? 26.108 4.509 -84.410 1.00 78.81 219 ALA A N 1
ATOM 1692 C CA . ALA A 1 219 ? 25.412 4.812 -83.164 1.00 78.81 219 ALA A CA 1
ATOM 1693 C C . ALA A 1 219 ? 23.899 4.609 -83.312 1.00 78.81 219 ALA A C 1
ATOM 1695 O O . ALA A 1 219 ? 23.296 3.964 -82.461 1.00 78.81 219 ALA A O 1
ATOM 1696 N N . GLY A 1 220 ? 23.297 5.074 -84.413 1.00 78.88 220 GLY A N 1
ATOM 1697 C CA . GLY A 1 220 ? 21.880 4.862 -84.718 1.00 78.88 220 GLY A CA 1
ATOM 1698 C C . GLY A 1 220 ? 21.512 3.385 -84.881 1.00 78.88 220 GLY A C 1
ATOM 1699 O O . GLY A 1 220 ? 20.473 2.958 -84.381 1.00 78.88 220 GLY A O 1
ATOM 1700 N N . LEU A 1 221 ? 22.378 2.585 -85.514 1.00 78.75 221 LEU A N 1
ATOM 1701 C CA . LEU A 1 221 ? 22.199 1.135 -85.625 1.00 78.75 221 LEU A CA 1
ATOM 1702 C C . LEU A 1 221 ? 22.263 0.445 -84.257 1.00 78.75 221 LEU A C 1
ATOM 1704 O O . LEU A 1 221 ? 21.377 -0.343 -83.941 1.00 78.75 221 LEU A O 1
ATOM 1708 N N . LEU A 1 222 ? 23.265 0.754 -83.428 1.00 78.19 222 LEU A N 1
ATOM 1709 C CA . LEU A 1 222 ? 23.374 0.186 -82.078 1.00 78.19 222 LEU A CA 1
ATOM 1710 C C . LEU A 1 222 ? 22.179 0.588 -81.204 1.00 78.19 222 LEU A C 1
ATOM 1712 O O . LEU A 1 222 ? 21.578 -0.269 -80.559 1.00 78.19 222 LEU A O 1
ATOM 1716 N N . TRP A 1 223 ? 21.770 1.860 -81.261 1.00 79.19 223 TRP A N 1
ATOM 1717 C CA . TRP A 1 223 ? 20.603 2.349 -80.529 1.00 79.19 223 TRP A CA 1
ATOM 1718 C C . TRP A 1 223 ? 19.309 1.678 -80.985 1.00 79.19 223 TRP A C 1
ATOM 1720 O O . TRP A 1 223 ? 18.490 1.332 -80.144 1.00 79.19 223 TRP A O 1
ATOM 1730 N N . GLY A 1 224 ? 19.124 1.450 -82.289 1.00 74.00 224 GLY A N 1
ATOM 1731 C CA . GLY A 1 224 ? 17.958 0.737 -82.820 1.00 74.00 224 GLY A CA 1
ATOM 1732 C C . GLY A 1 224 ? 17.934 -0.750 -82.454 1.00 74.00 224 GLY A C 1
ATOM 1733 O O . GLY A 1 224 ? 16.861 -1.332 -82.314 1.00 74.00 224 GLY A O 1
ATOM 1734 N N . LEU A 1 225 ? 19.103 -1.366 -82.254 1.00 71.75 225 LEU A N 1
ATOM 1735 C CA . LEU A 1 225 ? 19.212 -2.768 -81.846 1.00 71.75 225 LEU A CA 1
ATOM 1736 C C . LEU A 1 225 ? 18.885 -2.979 -80.364 1.00 71.75 225 LEU A C 1
ATOM 1738 O O . LEU A 1 225 ? 18.309 -4.013 -80.034 1.00 71.75 225 LEU A O 1
ATOM 1742 N N . THR A 1 226 ? 19.201 -2.024 -79.482 1.00 68.19 226 THR A N 1
ATOM 1743 C CA . THR A 1 226 ? 18.855 -2.110 -78.047 1.00 68.19 226 THR A CA 1
ATOM 1744 C C . THR A 1 226 ? 17.594 -1.343 -77.656 1.00 68.19 226 THR A C 1
ATOM 1746 O O . THR A 1 226 ? 17.014 -1.603 -76.608 1.00 68.19 226 THR A O 1
ATOM 1749 N N . GLY A 1 227 ? 17.160 -0.396 -78.485 1.00 63.53 227 GLY A N 1
ATOM 1750 C CA . GLY A 1 227 ? 16.000 0.468 -78.283 1.00 63.53 227 GLY A CA 1
ATOM 1751 C C . GLY A 1 227 ? 14.816 0.038 -79.142 1.00 63.53 227 GLY A C 1
ATOM 1752 O O . GLY A 1 227 ? 14.452 0.719 -80.094 1.00 63.53 227 GLY A O 1
ATOM 1753 N N . SER A 1 228 ? 14.208 -1.090 -78.787 1.00 52.72 228 SER A N 1
ATOM 1754 C CA . SER A 1 228 ? 12.850 -1.456 -79.202 1.00 52.72 228 SER A CA 1
ATOM 1755 C C . SER A 1 228 ? 12.110 -1.991 -77.977 1.00 52.72 228 SER A C 1
ATOM 1757 O O . SER A 1 228 ? 11.861 -3.193 -77.864 1.00 52.72 228 SER A O 1
ATOM 1759 N N . ALA A 1 229 ? 11.805 -1.078 -77.056 1.00 43.09 229 ALA A N 1
ATOM 1760 C CA . ALA A 1 229 ? 10.700 -1.195 -76.113 1.00 43.09 229 ALA A CA 1
ATOM 1761 C C . ALA A 1 229 ? 9.662 -0.132 -76.486 1.00 43.09 229 ALA A C 1
ATOM 1763 O O . ALA A 1 229 ? 10.090 1.018 -76.740 1.00 43.09 229 ALA A O 1
#

pLDDT: mean 79.9, std 15.68, range [40.97, 97.62]

Organism: Phaffia rhodozyma (NCBI:txid264483)

Secondary structure (DSSP, 8-state):
---THHHHHHHHHHHHHHHHHHHHH--HHHHHHHHHHHHHHHHHHHHHHHHHHHHHHHHHHHHHHHHHHHHHHHS--TTSPPHHHHHHHHHHHHHHHHHHHHHHHHHHHHHHHHHHHHHHHHHHHHHHHHHHHHHHHHHHHT----HHHHHHHHHHHHHHHHHHTTEEEEPP------SS--PPP-EEEEE-SSS--EEEEEPPPTTGGG-HHHHHHHHHHHHHHH---

Sequence (229 aa):
MASPQVKSHQAWTDVIPVLQSVCQLINTDDDLYSVQETQNAIDNRARERSVEQDQIQAELKALAKKLKQAQSQLTRKPNQPTEQQHRESIQQLGKTQLSLGKATNEKESSIASKARALENLKEEYAALEKEREQWRENRLSGSDADGDSAETDGEALRLNLLQSLGYTLLPSPSNTSSINVPSAPNKILARNDAQSNITPVTLLSAEEAQDPEKLCALAGLLWGLTGSA